Protein AF-A0AAE0TEF2-F1 (afdb_monomer_lite)

Sequence (199 aa):
MASAKKGPKGEILMKLLECKLDNIIFRAGFASTRAQAKQLVGHSHLTVNGKQHNIASMLVKAGDKISVVPKERSVKMVAANIDQNNYRDVAGWMKVDKQNKTIEIVRIPEFSEIPLYGDPQMIVELYSKTEGLSSGHPHHLTGTGLLSFIPGHTEKSEPCVRLPAVNRRLLPAPTSSRFTILNIPISCPVRTHCSNSPL

InterPro domains:
  IPR002942 RNA-binding S4 domain [PF01479] (20-66)
  IPR002942 RNA-binding S4 domain [SM00363] (19-83)
  IPR022801 Small ribosomal subunit protein uS4 [PTHR11831] (13-94)
  IPR036986 RNA-binding S4 domain superfamily [G3DSA:3.10.290.10] (18-114)

Radius of gyration: 31.56 Å; chains: 1; bounding box: 109×61×62 Å

Organism: NCBI:txid2493646

Secondary structure (DSSP, 8-state):
--TTSSS-HHHHHHHHHHTBHHHHHHHTTS-SSHHHHHHHHHTT-EEETTEE---TTPBPPTT-EEEE-S-HHHHHHHHHHHHHTTTSPPPTTEEEETTTTEEEE-SPPPGGGS--SS-HHHHHHHHHHHHTTTTT----------------------------------PPP--------------------------

Structure (mmCIF, N/CA/C/O backbone):
data_AF-A0AAE0TEF2-F1
#
_entry.id   AF-A0AAE0TEF2-F1
#
loop_
_atom_site.group_PDB
_atom_site.id
_atom_site.type_symbol
_atom_site.label_atom_id
_atom_site.label_alt_id
_atom_site.label_comp_id
_atom_site.label_asym_id
_atom_site.label_entity_id
_atom_site.label_seq_id
_atom_site.pdbx_PDB_ins_code
_atom_site.Cartn_x
_atom_site.Cartn_y
_atom_site.Cartn_z
_atom_site.occupancy
_atom_site.B_iso_or_equiv
_atom_site.auth_seq_id
_atom_site.auth_comp_id
_atom_site.auth_asym_id
_atom_site.auth_atom_id
_atom_site.pdbx_PDB_model_num
ATOM 1 N N . MET A 1 1 ? 17.385 0.758 -7.208 1.00 61.31 1 MET A N 1
ATOM 2 C CA . MET A 1 1 ? 16.785 -0.518 -6.733 1.00 61.31 1 MET A CA 1
ATOM 3 C C . MET A 1 1 ? 16.428 -1.460 -7.882 1.00 61.31 1 MET A C 1
ATOM 5 O O . MET A 1 1 ? 16.874 -2.597 -7.844 1.00 61.31 1 MET A O 1
ATOM 9 N N . ALA A 1 2 ? 15.681 -1.017 -8.903 1.00 71.19 2 ALA A N 1
ATOM 10 C CA . ALA A 1 2 ? 15.342 -1.863 -10.056 1.00 71.19 2 ALA A CA 1
ATOM 11 C C . ALA A 1 2 ? 16.564 -2.208 -10.933 1.00 71.19 2 ALA A C 1
ATOM 13 O O . ALA A 1 2 ? 16.767 -3.374 -11.243 1.00 71.19 2 ALA A O 1
ATOM 14 N N . SER A 1 3 ? 17.444 -1.238 -11.222 1.00 78.69 3 SER A N 1
ATOM 15 C CA . SER A 1 3 ? 18.657 -1.455 -12.038 1.00 78.69 3 SER A CA 1
ATOM 16 C C . SER A 1 3 ? 19.660 -2.453 -11.451 1.00 78.69 3 SER A C 1
ATOM 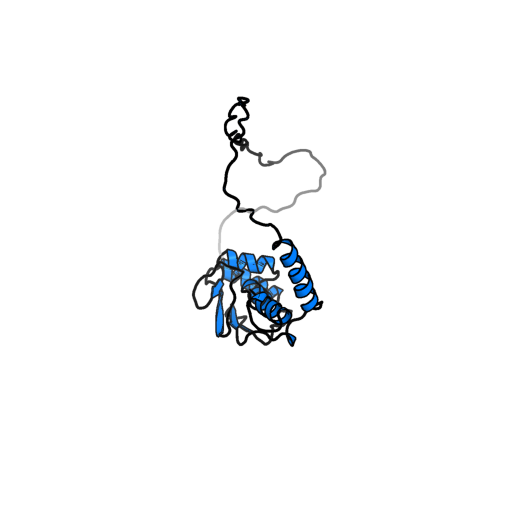18 O O . SER A 1 3 ? 20.468 -2.997 -12.192 1.00 78.69 3 SER A O 1
ATOM 20 N N . ALA A 1 4 ? 19.613 -2.684 -10.135 1.00 82.19 4 ALA A N 1
ATOM 21 C CA . ALA A 1 4 ? 20.512 -3.601 -9.436 1.00 82.19 4 ALA A CA 1
ATOM 22 C C . ALA A 1 4 ? 20.004 -5.055 -9.430 1.00 82.19 4 ALA A C 1
ATOM 24 O O . ALA A 1 4 ? 20.762 -5.972 -9.123 1.00 82.19 4 ALA A O 1
ATOM 25 N N . LYS A 1 5 ? 18.718 -5.282 -9.728 1.00 83.88 5 LYS A N 1
ATOM 26 C CA . LYS A 1 5 ? 18.133 -6.625 -9.790 1.00 83.88 5 LYS A CA 1
ATOM 27 C C . LYS A 1 5 ? 18.328 -7.198 -11.193 1.00 83.88 5 LYS A C 1
ATOM 29 O O . LYS A 1 5 ? 18.206 -6.486 -12.184 1.00 83.88 5 LYS A O 1
ATOM 34 N N . LYS A 1 6 ? 18.623 -8.495 -11.265 1.00 83.06 6 LYS A N 1
ATOM 35 C CA . LYS A 1 6 ? 18.757 -9.222 -12.533 1.00 83.06 6 LYS A CA 1
ATOM 36 C C . LYS A 1 6 ? 17.364 -9.473 -13.128 1.00 83.06 6 LYS A C 1
ATOM 38 O O . LYS A 1 6 ? 16.469 -9.878 -12.389 1.00 83.06 6 LYS A O 1
ATOM 43 N N . GLY A 1 7 ? 17.201 -9.247 -14.432 1.00 87.19 7 GLY A N 1
ATOM 44 C CA . GLY A 1 7 ? 15.949 -9.465 -15.171 1.00 87.19 7 GLY A CA 1
ATOM 45 C C . GLY A 1 7 ? 15.447 -8.222 -15.923 1.00 87.19 7 GLY A C 1
ATOM 46 O O . GLY A 1 7 ? 16.121 -7.186 -15.913 1.00 87.19 7 GLY A O 1
ATOM 47 N N . PRO A 1 8 ? 14.274 -8.309 -16.580 1.00 89.25 8 PRO A N 1
ATOM 48 C CA . PRO A 1 8 ? 13.665 -7.179 -17.276 1.00 89.25 8 PRO A CA 1
ATOM 49 C C . PRO A 1 8 ? 13.338 -6.056 -16.282 1.00 89.25 8 PRO A C 1
ATOM 51 O O . PRO A 1 8 ? 12.485 -6.189 -15.400 1.00 89.25 8 PRO A O 1
ATOM 54 N N . LYS A 1 9 ? 14.050 -4.929 -16.406 1.00 89.88 9 LYS A N 1
ATOM 55 C CA . LYS A 1 9 ? 13.977 -3.809 -15.452 1.00 89.88 9 LYS A CA 1
ATOM 56 C C . LYS A 1 9 ? 12.577 -3.196 -15.378 1.00 89.88 9 LYS A C 1
ATOM 58 O O . LYS A 1 9 ? 12.163 -2.809 -14.286 1.00 89.88 9 LYS A O 1
ATOM 63 N N . GLY A 1 10 ? 11.864 -3.138 -16.508 1.00 88.56 10 GLY A N 1
ATOM 64 C CA . GLY A 1 10 ? 10.501 -2.610 -16.592 1.00 88.56 10 GLY A CA 1
ATOM 65 C C . GLY A 1 10 ? 9.539 -3.381 -15.690 1.00 88.56 10 GLY A C 1
ATOM 66 O O . GLY A 1 10 ? 8.932 -2.800 -14.796 1.00 88.56 10 GLY A O 1
ATOM 67 N N . GLU A 1 11 ? 9.482 -4.705 -15.827 1.00 89.12 11 GLU A N 1
ATOM 68 C CA . GLU A 1 11 ? 8.616 -5.547 -14.991 1.00 89.12 11 GLU A CA 1
ATOM 69 C C . GLU A 1 11 ? 8.973 -5.467 -13.504 1.00 89.12 11 GLU A C 1
ATOM 71 O O . GLU A 1 11 ? 8.095 -5.369 -12.646 1.00 89.12 11 GLU A O 1
ATOM 76 N N . ILE A 1 12 ? 10.270 -5.487 -13.182 1.00 90.62 12 ILE A N 1
ATOM 77 C CA . ILE A 1 12 ? 10.746 -5.403 -11.797 1.00 90.62 12 ILE A CA 1
ATOM 78 C C . ILE A 1 12 ? 10.332 -4.072 -11.168 1.00 90.62 12 ILE A C 1
ATOM 80 O O . ILE A 1 12 ? 9.920 -4.046 -10.007 1.00 90.62 12 ILE A O 1
ATOM 84 N N . LEU A 1 13 ? 10.434 -2.969 -11.913 1.00 90.56 13 LEU A N 1
ATOM 85 C CA . LEU A 1 13 ? 10.001 -1.656 -11.451 1.00 90.56 13 LEU A CA 1
ATOM 86 C C . LEU A 1 13 ? 8.510 -1.665 -11.095 1.00 90.56 13 LEU A C 1
ATOM 88 O O . LEU A 1 13 ? 8.150 -1.210 -10.009 1.00 90.56 13 LEU A O 1
ATOM 92 N N . MET A 1 14 ? 7.666 -2.234 -11.958 1.00 90.69 14 MET A N 1
ATOM 93 C CA . MET A 1 14 ? 6.220 -2.273 -11.723 1.00 90.69 14 MET A CA 1
ATOM 94 C C . MET A 1 14 ? 5.860 -3.137 -10.516 1.00 90.69 14 MET A C 1
ATOM 96 O O . MET A 1 14 ? 5.103 -2.695 -9.654 1.00 90.69 14 MET A O 1
ATOM 100 N N . LYS A 1 15 ? 6.490 -4.309 -10.377 1.00 90.88 15 LYS A N 1
ATOM 101 C CA . LYS A 1 15 ? 6.326 -5.167 -9.192 1.00 90.88 15 LYS A CA 1
ATOM 102 C C . LYS A 1 15 ? 6.701 -4.429 -7.905 1.00 90.88 15 LYS A C 1
ATOM 104 O O . LYS A 1 15 ? 5.968 -4.484 -6.923 1.00 90.88 15 LYS A O 1
ATOM 109 N N . LEU A 1 16 ? 7.816 -3.694 -7.904 1.00 91.19 16 LEU A N 1
ATOM 110 C CA . LEU A 1 16 ? 8.257 -2.933 -6.731 1.00 91.19 16 LEU A CA 1
ATOM 111 C C . LEU A 1 16 ? 7.291 -1.807 -6.357 1.00 91.19 16 LEU A C 1
ATOM 113 O O . LEU A 1 16 ? 7.080 -1.582 -5.169 1.00 91.19 16 LEU A O 1
ATOM 117 N N . LEU A 1 17 ? 6.732 -1.099 -7.340 1.00 91.44 17 LEU A N 1
ATOM 118 C CA . LEU A 1 17 ? 5.762 -0.029 -7.096 1.00 91.44 17 LEU A CA 1
ATOM 119 C C . LEU A 1 17 ? 4.454 -0.570 -6.521 1.00 91.44 17 LEU A C 1
ATOM 121 O O . LEU A 1 17 ? 3.877 0.064 -5.636 1.00 91.44 17 LEU A O 1
ATOM 125 N N . GLU A 1 18 ? 4.027 -1.746 -6.979 1.00 91.69 18 GLU A N 1
ATOM 126 C CA . GLU A 1 18 ? 2.793 -2.365 -6.507 1.00 91.69 18 GLU A CA 1
ATOM 127 C C . GLU A 1 18 ? 2.944 -2.938 -5.086 1.00 91.69 18 GLU A C 1
ATOM 129 O O . GLU A 1 18 ? 2.035 -2.794 -4.271 1.00 91.69 18 GLU A O 1
ATOM 134 N N . CYS A 1 19 ? 4.126 -3.476 -4.750 1.00 92.62 19 CYS A N 1
ATOM 135 C CA . CYS A 1 19 ? 4.479 -4.011 -3.426 1.00 92.62 19 CYS A CA 1
ATOM 136 C C . CYS A 1 19 ? 4.675 -2.960 -2.318 1.00 92.62 19 CYS A C 1
ATOM 138 O O . CYS A 1 19 ? 5.015 -3.319 -1.185 1.00 92.62 19 CYS A O 1
ATOM 140 N N . LYS A 1 20 ? 4.521 -1.667 -2.607 1.00 94.12 20 LYS A N 1
ATOM 141 C CA . LYS A 1 20 ? 4.643 -0.630 -1.578 1.00 94.1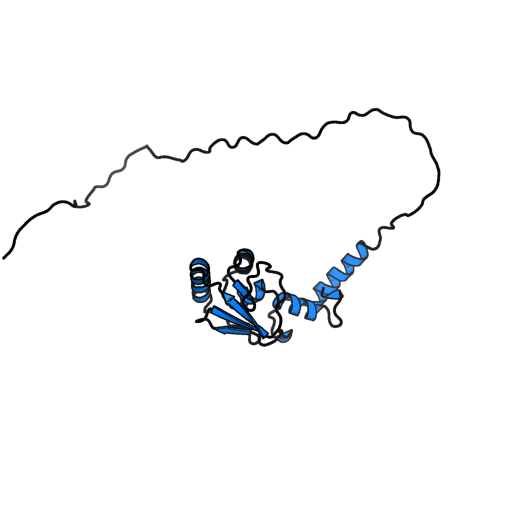2 20 LYS A CA 1
ATOM 142 C C . LYS A 1 20 ? 3.439 -0.637 -0.645 1.00 94.12 20 LYS A C 1
ATOM 144 O O . LYS A 1 20 ? 2.298 -0.750 -1.092 1.00 94.12 20 LYS A O 1
ATOM 149 N N . LEU A 1 21 ? 3.696 -0.434 0.646 1.00 94.81 21 LEU A N 1
ATOM 150 C CA . LEU A 1 21 ? 2.666 -0.439 1.683 1.00 94.81 21 LEU A CA 1
ATOM 151 C C . LEU A 1 21 ? 1.527 0.551 1.386 1.00 94.81 21 LEU A C 1
ATOM 153 O O . LEU A 1 21 ? 0.360 0.181 1.481 1.00 94.81 21 LEU A O 1
ATOM 157 N N . ASP A 1 22 ? 1.842 1.786 0.982 1.00 94.69 22 ASP A N 1
ATOM 158 C CA . ASP A 1 22 ? 0.832 2.798 0.638 1.00 94.69 22 ASP A CA 1
ATOM 159 C C . ASP A 1 22 ? -0.074 2.372 -0.521 1.00 94.69 22 ASP A C 1
ATOM 161 O O . ASP A 1 22 ? -1.290 2.581 -0.479 1.00 94.69 22 ASP A O 1
ATOM 165 N N . ASN A 1 23 ? 0.508 1.750 -1.542 1.00 93.75 23 ASN A N 1
ATOM 166 C CA . ASN A 1 23 ? -0.243 1.279 -2.692 1.00 93.75 23 ASN A CA 1
ATOM 167 C C . ASN A 1 23 ? -1.135 0.080 -2.336 1.00 93.75 23 ASN A C 1
ATOM 169 O O . ASN A 1 23 ? -2.302 0.070 -2.721 1.00 93.75 23 ASN A O 1
ATOM 173 N N . ILE A 1 24 ? -0.647 -0.859 -1.521 1.00 94.00 24 ILE A N 1
ATOM 174 C CA . ILE A 1 24 ? -1.442 -1.995 -1.027 1.00 94.00 24 ILE A CA 1
ATOM 175 C C . ILE A 1 24 ? -2.678 -1.513 -0.258 1.00 94.00 24 ILE A C 1
ATOM 177 O O . ILE A 1 24 ? -3.781 -1.989 -0.504 1.00 94.00 24 ILE A O 1
ATOM 181 N N . ILE A 1 25 ? -2.529 -0.521 0.620 1.00 94.19 25 ILE A N 1
ATOM 182 C CA . ILE A 1 25 ? -3.642 0.046 1.406 1.00 94.19 25 ILE A CA 1
ATOM 183 C C . ILE A 1 25 ? -4.697 0.687 0.501 1.00 94.19 25 ILE A C 1
ATOM 185 O O . ILE A 1 25 ? -5.899 0.541 0.730 1.00 94.19 25 ILE A O 1
ATOM 189 N N . PHE A 1 26 ? -4.248 1.401 -0.532 1.00 93.56 26 PHE A N 1
ATOM 190 C CA . PHE A 1 26 ? -5.134 2.003 -1.522 1.00 93.56 26 PHE A CA 1
ATOM 191 C C . PHE A 1 26 ? -5.879 0.938 -2.342 1.00 93.56 26 PHE A C 1
ATOM 193 O O . PHE A 1 26 ? -7.081 1.070 -2.574 1.00 93.56 26 PHE A O 1
ATOM 200 N N . ARG A 1 27 ? -5.187 -0.133 -2.747 1.00 91.44 27 ARG A N 1
ATOM 201 C CA . ARG A 1 27 ? -5.763 -1.255 -3.505 1.00 91.44 27 ARG A CA 1
ATOM 202 C C . ARG A 1 27 ? -6.747 -2.076 -2.677 1.00 91.44 27 ARG A C 1
ATOM 204 O O . ARG A 1 27 ? -7.794 -2.442 -3.192 1.00 91.44 27 ARG A O 1
ATOM 211 N N . ALA A 1 28 ? -6.464 -2.269 -1.392 1.00 91.44 28 ALA A N 1
ATOM 212 C CA . ALA A 1 28 ? -7.363 -2.927 -0.448 1.00 91.44 28 ALA A CA 1
ATOM 213 C C . ALA A 1 28 ? -8.606 -2.089 -0.092 1.00 91.44 28 ALA A C 1
ATOM 215 O O . ALA A 1 28 ? -9.507 -2.576 0.588 1.00 91.44 28 ALA A O 1
ATOM 216 N N . GLY A 1 29 ? -8.664 -0.821 -0.516 1.00 91.62 29 GLY A N 1
ATOM 217 C CA . GLY A 1 29 ? -9.803 0.059 -0.264 1.00 91.62 29 GLY A CA 1
ATOM 218 C C . GLY A 1 29 ? -9.882 0.622 1.152 1.00 91.62 29 GLY A C 1
ATOM 219 O O . GLY A 1 29 ? -10.909 1.166 1.540 1.00 91.62 29 GLY A O 1
ATOM 220 N N . PHE A 1 30 ? -8.799 0.542 1.928 1.00 92.25 30 PHE A N 1
ATOM 221 C CA . PHE A 1 30 ? -8.730 1.153 3.264 1.00 92.25 30 PHE A CA 1
ATOM 222 C C . PHE A 1 30 ? -8.526 2.672 3.188 1.00 92.25 30 PHE A C 1
ATOM 224 O O . PHE A 1 30 ? -8.662 3.372 4.193 1.00 92.25 30 PHE A O 1
ATOM 231 N N . ALA A 1 31 ? -8.199 3.182 1.998 1.00 93.44 31 ALA A N 1
ATOM 232 C CA . ALA A 1 31 ? -8.086 4.594 1.673 1.00 93.44 31 ALA A CA 1
ATOM 233 C C . ALA A 1 31 ? -8.748 4.889 0.320 1.00 93.44 31 ALA A C 1
ATOM 235 O O . ALA A 1 31 ? -8.558 4.156 -0.653 1.00 93.44 31 ALA A O 1
ATOM 236 N N . SER A 1 32 ? -9.452 6.013 0.236 1.00 91.75 32 SER A N 1
ATOM 237 C CA . SER A 1 32 ? -10.139 6.467 -0.976 1.00 91.75 32 SER A CA 1
ATOM 238 C C . SER A 1 32 ? -9.155 7.042 -2.002 1.00 91.75 32 SER A C 1
ATOM 240 O O . SER A 1 32 ? -9.327 6.839 -3.208 1.00 91.75 32 SER A O 1
ATOM 242 N N . THR A 1 33 ? -8.080 7.698 -1.537 1.00 93.12 33 THR A N 1
ATOM 243 C CA . THR A 1 33 ? -7.006 8.272 -2.373 1.00 93.12 33 THR A CA 1
ATOM 244 C C . THR A 1 33 ? -5.614 7.776 -1.966 1.00 93.12 33 THR A C 1
ATOM 246 O O . THR A 1 33 ? -5.369 7.419 -0.813 1.00 93.12 33 THR A O 1
ATOM 249 N N . ARG A 1 34 ? -4.652 7.811 -2.900 1.00 93.00 34 ARG A N 1
ATOM 250 C CA . ARG A 1 34 ? -3.245 7.455 -2.618 1.00 93.00 34 ARG A CA 1
ATOM 251 C C . ARG A 1 34 ? -2.593 8.377 -1.580 1.00 93.00 34 ARG A C 1
ATOM 253 O O . ARG A 1 34 ? -1.797 7.920 -0.764 1.00 93.00 34 ARG A O 1
ATOM 260 N N . ALA A 1 35 ? -2.932 9.668 -1.588 1.00 95.12 35 ALA A N 1
ATOM 261 C CA . ALA A 1 35 ? -2.428 10.624 -0.601 1.00 95.12 35 ALA A CA 1
ATOM 262 C C . ALA A 1 35 ? -2.942 10.296 0.810 1.00 95.12 35 ALA A C 1
ATOM 264 O O . ALA A 1 35 ? -2.166 10.288 1.766 1.00 95.12 35 ALA A O 1
ATOM 265 N N . GLN A 1 36 ? -4.222 9.934 0.926 1.00 95.12 36 GLN A N 1
ATOM 266 C CA . GLN A 1 36 ? -4.810 9.494 2.189 1.00 95.12 36 GLN A CA 1
ATOM 267 C C . GLN A 1 36 ? -4.160 8.198 2.696 1.00 95.12 36 GLN A C 1
ATOM 269 O O . GLN A 1 36 ? -3.875 8.095 3.885 1.00 95.12 36 GLN A O 1
ATOM 274 N N . ALA A 1 37 ? -3.856 7.238 1.815 1.00 95.31 37 ALA A N 1
ATOM 275 C CA . ALA A 1 37 ? -3.135 6.020 2.198 1.00 95.31 37 ALA A CA 1
ATOM 276 C C . ALA A 1 37 ? -1.770 6.344 2.829 1.00 95.31 37 ALA A C 1
ATOM 278 O O . ALA A 1 37 ? -1.441 5.840 3.902 1.00 95.31 37 ALA A O 1
ATOM 279 N N . LYS A 1 38 ? -1.005 7.260 2.219 1.00 95.44 38 LYS A N 1
ATOM 280 C CA . LYS A 1 38 ? 0.269 7.732 2.782 1.00 95.44 38 LYS A CA 1
ATOM 281 C C . LYS A 1 38 ? 0.099 8.408 4.138 1.00 95.44 38 LYS A C 1
ATOM 283 O O . LYS A 1 38 ? 0.919 8.178 5.021 1.00 95.44 38 LYS A O 1
ATOM 288 N N . GLN A 1 39 ? -0.949 9.209 4.317 1.00 94.75 39 GLN A N 1
ATOM 289 C CA . GLN A 1 39 ? -1.241 9.856 5.596 1.00 94.75 39 GLN A CA 1
ATOM 290 C C . GLN A 1 39 ? -1.580 8.830 6.684 1.00 94.75 39 GLN A C 1
ATOM 292 O O . GLN A 1 39 ? -1.089 8.937 7.806 1.00 94.75 39 GLN A O 1
ATOM 297 N N . LEU A 1 40 ? -2.369 7.804 6.345 1.00 94.62 40 LEU A N 1
ATOM 298 C CA . LEU A 1 40 ? -2.703 6.715 7.262 1.00 94.62 40 LEU A CA 1
ATOM 299 C C . LEU A 1 40 ? -1.454 5.964 7.734 1.00 94.62 40 LEU A C 1
ATOM 301 O O . LEU A 1 40 ? -1.315 5.705 8.931 1.00 94.62 40 LEU A O 1
ATOM 305 N N . VAL A 1 41 ? -0.532 5.661 6.814 1.00 95.06 41 VAL A N 1
ATOM 306 C CA . VAL A 1 41 ? 0.753 5.044 7.168 1.00 95.06 41 VAL A CA 1
ATOM 307 C C . VAL A 1 41 ? 1.603 6.003 7.995 1.00 95.06 41 VAL A C 1
ATOM 309 O O . VAL A 1 41 ? 2.038 5.633 9.076 1.00 95.06 41 VAL A O 1
ATOM 312 N N . GLY A 1 42 ? 1.805 7.241 7.536 1.00 95.50 42 GLY A N 1
ATOM 313 C CA . GLY A 1 42 ? 2.675 8.220 8.197 1.00 95.50 42 GLY A CA 1
ATOM 314 C C . GLY A 1 42 ? 2.269 8.542 9.637 1.00 95.50 42 GLY A C 1
ATOM 315 O O . GLY A 1 42 ? 3.125 8.806 10.474 1.00 95.50 42 GLY A O 1
ATOM 316 N N . HIS A 1 43 ? 0.973 8.470 9.946 1.00 93.44 43 HIS A N 1
ATOM 317 C CA . HIS A 1 43 ? 0.438 8.663 11.296 1.00 93.44 43 HIS A CA 1
ATOM 318 C C . HIS A 1 43 ? 0.323 7.358 12.115 1.00 93.44 43 HIS A C 1
ATOM 320 O O . HIS A 1 43 ? -0.293 7.354 13.183 1.00 93.44 43 HIS A O 1
ATOM 326 N N . SER A 1 44 ? 0.899 6.248 11.643 1.00 93.31 44 SER A N 1
ATOM 327 C CA . SER A 1 44 ? 0.913 4.948 12.331 1.00 93.31 44 SER A CA 1
ATOM 328 C C . SER A 1 44 ? -0.487 4.411 12.667 1.00 93.31 44 SER A C 1
ATOM 330 O O . SER A 1 44 ? -0.728 3.902 13.764 1.00 93.31 44 SER A O 1
ATOM 332 N N . HIS A 1 45 ? -1.440 4.517 11.735 1.00 93.12 45 HIS A N 1
ATOM 333 C CA . HIS A 1 45 ? -2.776 3.924 11.899 1.00 93.12 45 HIS A CA 1
ATOM 334 C C . HIS A 1 45 ? -2.813 2.413 11.612 1.00 93.12 45 HIS A C 1
ATOM 336 O O . HIS A 1 45 ? -3.839 1.771 11.845 1.00 93.12 45 HIS A O 1
ATOM 342 N N . LEU A 1 46 ? -1.706 1.845 11.131 1.00 94.25 46 LEU A N 1
ATOM 343 C CA . LEU A 1 46 ? -1.603 0.469 10.654 1.00 94.25 46 LEU A CA 1
ATOM 344 C C . LEU A 1 46 ? -0.452 -0.276 11.331 1.00 94.25 46 LEU A C 1
ATOM 346 O O . LEU A 1 46 ? 0.553 0.314 11.735 1.00 94.25 46 LEU A O 1
ATOM 350 N N . THR A 1 47 ? -0.605 -1.591 11.417 1.00 94.25 47 THR A N 1
ATOM 351 C CA . THR A 1 47 ? 0.413 -2.532 11.874 1.00 94.25 47 THR A CA 1
ATOM 352 C C . THR A 1 47 ? 0.681 -3.572 10.801 1.00 94.25 47 THR A C 1
ATOM 354 O O . THR A 1 47 ? -0.239 -4.045 10.141 1.00 94.25 47 THR A O 1
ATOM 357 N N . VAL A 1 48 ? 1.948 -3.945 10.640 1.00 94.50 48 VAL A N 1
ATOM 358 C CA . VAL A 1 48 ? 2.383 -5.051 9.782 1.00 94.50 48 VAL A CA 1
ATOM 359 C C . VAL A 1 48 ? 2.984 -6.109 10.692 1.00 94.50 48 VAL A C 1
ATOM 361 O O . VAL A 1 48 ? 3.867 -5.803 11.494 1.00 94.50 48 VAL A O 1
ATOM 364 N N . ASN A 1 49 ? 2.458 -7.331 10.640 1.00 93.38 49 ASN A N 1
ATOM 365 C CA . ASN A 1 49 ? 2.864 -8.446 11.501 1.00 93.38 49 ASN A CA 1
ATOM 366 C C . ASN A 1 49 ? 2.895 -8.064 13.000 1.00 93.38 49 ASN A C 1
ATOM 368 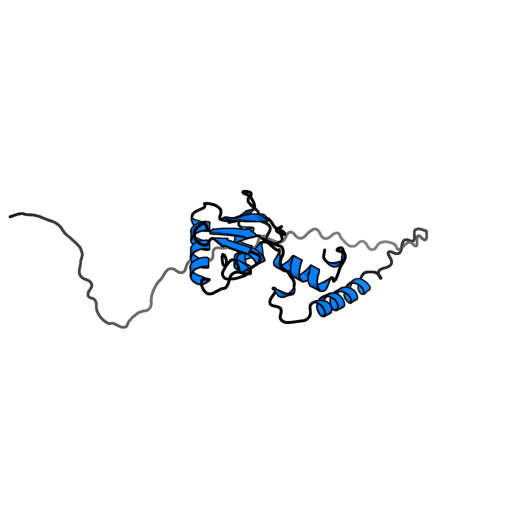O O . ASN A 1 49 ? 3.810 -8.425 13.738 1.00 93.38 49 ASN A O 1
ATOM 372 N N . GLY A 1 50 ? 1.920 -7.259 13.440 1.00 91.00 50 GLY A N 1
ATOM 373 C CA . GLY A 1 50 ? 1.792 -6.790 14.825 1.00 91.00 50 GLY A CA 1
ATOM 374 C C . GLY A 1 50 ? 2.667 -5.589 15.215 1.00 91.00 50 GLY A C 1
ATOM 375 O O . GLY A 1 50 ? 2.484 -5.045 16.302 1.00 91.00 50 GLY A O 1
ATOM 376 N N . LYS A 1 51 ? 3.571 -5.115 14.349 1.00 92.56 51 LYS A N 1
ATOM 377 C CA . LYS A 1 51 ? 4.424 -3.942 14.611 1.00 92.56 51 LYS A CA 1
ATOM 378 C C . LYS A 1 51 ? 3.899 -2.701 13.896 1.00 92.56 51 LYS A C 1
ATOM 380 O O . LYS A 1 51 ? 3.412 -2.787 12.773 1.00 92.56 51 LYS A O 1
ATOM 385 N N . GLN A 1 52 ? 3.980 -1.538 14.542 1.00 92.06 52 GLN A N 1
ATOM 386 C CA . GLN A 1 52 ? 3.585 -0.267 13.924 1.00 92.06 52 GLN A CA 1
ATOM 387 C C . GLN A 1 52 ? 4.678 0.216 12.970 1.00 92.06 52 GLN A C 1
ATOM 389 O O . GLN A 1 52 ? 5.853 0.239 13.333 1.00 92.06 52 GLN A O 1
ATOM 394 N N . HIS A 1 53 ? 4.279 0.635 11.772 1.00 91.56 53 HIS A N 1
ATOM 395 C CA . HIS A 1 53 ? 5.181 1.179 10.761 1.00 91.56 53 HIS A CA 1
ATOM 396 C C . HIS A 1 53 ? 4.650 2.519 10.252 1.00 91.56 53 HIS A C 1
ATOM 398 O O . HIS A 1 53 ? 3.475 2.628 9.909 1.00 91.56 53 HIS A O 1
ATOM 404 N N . ASN A 1 54 ? 5.531 3.520 10.176 1.00 94.00 54 ASN A N 1
ATOM 405 C CA . ASN A 1 54 ? 5.216 4.870 9.695 1.00 94.00 54 ASN A CA 1
ATOM 406 C C . ASN A 1 54 ? 5.778 5.182 8.295 1.00 94.00 54 ASN A C 1
ATOM 408 O O . ASN A 1 54 ? 5.605 6.284 7.777 1.00 94.00 54 ASN A O 1
ATOM 412 N N . ILE A 1 55 ? 6.451 4.221 7.656 1.00 94.75 55 ILE A N 1
ATOM 413 C CA . ILE A 1 55 ? 7.121 4.416 6.365 1.00 94.75 55 ILE A CA 1
ATOM 414 C C . ILE A 1 55 ? 6.233 3.885 5.235 1.00 94.75 55 ILE A C 1
ATOM 416 O O . ILE A 1 55 ? 6.131 2.681 5.017 1.00 94.75 55 ILE A O 1
ATOM 420 N N . ALA A 1 56 ? 5.642 4.799 4.461 1.00 93.69 56 ALA A N 1
ATOM 421 C CA . ALA A 1 56 ? 4.816 4.476 3.290 1.00 93.69 56 ALA A CA 1
ATOM 422 C C . ALA A 1 56 ? 5.579 3.714 2.192 1.00 93.69 56 ALA A C 1
ATOM 424 O O . ALA A 1 56 ? 5.012 2.868 1.508 1.00 93.69 56 ALA A O 1
ATOM 425 N N . SER A 1 57 ? 6.875 3.996 2.041 1.00 93.81 57 SER A N 1
ATOM 426 C CA . SER A 1 57 ? 7.744 3.374 1.033 1.00 93.81 57 SER A CA 1
ATOM 427 C C . SER A 1 57 ? 8.244 1.977 1.413 1.00 93.81 57 SER A C 1
ATOM 429 O O . SER A 1 57 ? 9.109 1.441 0.723 1.00 93.81 57 SER A O 1
ATOM 431 N N . MET A 1 58 ? 7.748 1.395 2.507 1.00 94.12 58 MET A N 1
ATOM 432 C CA . MET A 1 58 ? 8.118 0.043 2.907 1.00 94.12 58 MET A CA 1
ATOM 433 C C . MET A 1 58 ? 7.639 -0.969 1.864 1.00 94.12 58 MET A C 1
ATOM 435 O O . MET A 1 58 ? 6.496 -0.908 1.409 1.00 94.12 58 MET A O 1
ATOM 439 N N . LEU A 1 59 ? 8.525 -1.894 1.494 1.00 93.38 59 LEU A N 1
ATOM 440 C CA . LEU A 1 59 ? 8.199 -3.001 0.603 1.00 93.38 59 LEU A CA 1
ATOM 441 C C . LEU A 1 59 ? 7.648 -4.158 1.424 1.00 93.38 59 LEU A C 1
ATOM 443 O O . LEU A 1 59 ? 8.304 -4.617 2.361 1.00 93.38 59 LEU A O 1
ATOM 447 N N . VAL A 1 60 ? 6.462 -4.618 1.050 1.00 93.25 60 VAL A N 1
ATOM 448 C CA . VAL A 1 60 ? 5.796 -5.738 1.706 1.00 93.25 60 VAL A CA 1
ATOM 449 C C . VAL A 1 60 ? 6.134 -7.036 0.972 1.00 93.25 60 VAL A C 1
ATOM 451 O O . VAL A 1 60 ? 6.322 -7.042 -0.249 1.00 93.25 60 VAL A O 1
ATOM 454 N N . LYS A 1 61 ? 6.276 -8.131 1.719 1.00 92.25 61 LYS A N 1
ATOM 455 C CA . LYS A 1 61 ? 6.597 -9.459 1.191 1.00 92.25 61 LYS A CA 1
ATOM 456 C C . LYS A 1 61 ? 5.342 -10.330 1.134 1.00 92.25 61 LYS A C 1
ATOM 458 O O . LYS A 1 61 ? 4.326 -10.037 1.761 1.00 92.25 61 LYS A O 1
ATOM 463 N N . ALA A 1 62 ? 5.419 -11.421 0.375 1.00 92.94 62 ALA A N 1
ATOM 464 C CA . ALA A 1 62 ? 4.382 -12.447 0.419 1.00 92.94 62 ALA A CA 1
ATOM 465 C C . ALA A 1 62 ? 4.301 -13.052 1.831 1.00 92.94 62 ALA A C 1
ATOM 467 O O . ALA A 1 62 ? 5.333 -13.297 2.457 1.00 92.94 62 ALA A O 1
ATOM 468 N N . GLY A 1 63 ? 3.083 -13.275 2.317 1.00 93.00 63 GLY A N 1
ATOM 469 C CA . GLY A 1 63 ? 2.792 -13.787 3.656 1.00 93.00 63 GLY A CA 1
ATOM 470 C C . GLY A 1 63 ? 2.651 -12.720 4.744 1.00 93.00 63 GLY A C 1
ATOM 471 O O . GLY A 1 63 ? 2.266 -13.056 5.861 1.00 93.00 63 GLY A O 1
ATOM 472 N N . ASP A 1 64 ? 2.922 -11.445 4.451 1.00 94.31 64 ASP A N 1
ATOM 473 C CA . ASP A 1 64 ? 2.738 -10.382 5.439 1.00 94.31 64 ASP A CA 1
ATOM 474 C C . ASP A 1 64 ? 1.248 -10.102 5.689 1.00 94.31 64 ASP A C 1
ATOM 476 O O . ASP A 1 64 ? 0.428 -10.042 4.763 1.00 94.31 64 ASP A O 1
ATOM 480 N N . LYS A 1 65 ? 0.919 -9.872 6.964 1.00 94.81 65 LYS A N 1
ATOM 481 C CA . LYS A 1 65 ? -0.421 -9.511 7.429 1.00 94.81 65 LYS A CA 1
ATOM 482 C C . LYS A 1 65 ? -0.444 -8.070 7.917 1.00 94.81 65 LYS A C 1
ATOM 484 O O . LYS A 1 65 ? 0.301 -7.689 8.821 1.00 94.81 65 LYS A O 1
ATOM 489 N N . ILE A 1 66 ? -1.332 -7.272 7.338 1.00 95.25 66 ILE A N 1
ATOM 490 C CA . ILE A 1 66 ? -1.541 -5.868 7.683 1.00 95.25 66 ILE A CA 1
ATOM 491 C C . ILE A 1 66 ? -2.875 -5.751 8.419 1.00 95.25 66 ILE A C 1
ATOM 493 O O . ILE A 1 66 ? -3.906 -6.239 7.958 1.00 95.25 66 ILE A O 1
ATOM 497 N N . SER A 1 67 ? -2.861 -5.086 9.566 1.00 94.56 67 SER A N 1
ATOM 498 C CA . SER A 1 67 ? -4.043 -4.833 10.389 1.00 94.56 67 SER A CA 1
ATOM 499 C C . SER A 1 67 ? -4.139 -3.363 10.775 1.00 94.56 67 SER A C 1
ATOM 501 O O . SER A 1 67 ? -3.151 -2.627 10.770 1.00 94.56 67 SER A O 1
ATOM 503 N N . VAL A 1 68 ? -5.343 -2.917 11.122 1.00 94.31 68 VAL A N 1
ATOM 504 C CA . VAL A 1 68 ? -5.561 -1.569 11.655 1.00 94.31 68 VAL A CA 1
ATOM 505 C C . VAL A 1 68 ? -5.248 -1.553 13.149 1.00 94.31 68 VAL A C 1
ATOM 507 O O . VAL A 1 68 ? -5.619 -2.465 13.885 1.00 94.31 68 VAL A O 1
ATOM 510 N N . VAL A 1 69 ? -4.580 -0.498 13.619 1.00 93.44 69 VAL A N 1
ATOM 511 C CA . VAL A 1 69 ? -4.347 -0.296 15.056 1.00 93.44 69 VAL A CA 1
ATOM 512 C C . VAL A 1 69 ? -5.700 -0.143 15.769 1.00 93.44 69 VAL A C 1
ATOM 514 O O . VAL A 1 69 ? -6.530 0.633 15.282 1.00 93.44 69 VAL A O 1
ATOM 517 N N . PRO A 1 70 ? -5.922 -0.772 16.943 1.00 90.38 70 PRO A N 1
ATOM 518 C CA . PRO A 1 70 ? -7.171 -0.689 17.711 1.00 90.38 70 PRO A CA 1
ATOM 519 C C . PRO A 1 70 ? -7.334 0.667 18.426 1.00 90.38 70 PRO A C 1
ATOM 521 O O . PRO A 1 70 ? -7.548 0.753 19.628 1.00 90.38 70 PRO A O 1
ATOM 524 N N . LYS A 1 71 ? -7.196 1.765 17.682 1.00 92.12 71 LYS A N 1
ATOM 525 C CA . LYS A 1 71 ? -7.528 3.126 18.106 1.00 92.12 71 LYS A CA 1
ATOM 526 C C . LYS A 1 71 ? -8.846 3.499 17.446 1.00 92.12 71 LYS A C 1
ATOM 528 O O . LYS A 1 71 ? -8.960 3.391 16.225 1.00 92.12 71 LYS A O 1
ATOM 533 N N . GLU A 1 72 ? -9.805 4.015 18.211 1.00 91.56 72 GLU A N 1
ATOM 534 C CA . GLU A 1 72 ? -11.132 4.360 17.681 1.00 91.56 72 GLU A CA 1
ATOM 535 C C . GLU A 1 72 ? -11.071 5.245 16.433 1.00 91.56 72 GLU A C 1
ATOM 537 O O . GLU A 1 72 ? -11.775 4.996 15.458 1.00 91.56 72 GLU A O 1
ATOM 542 N N . ARG A 1 73 ? -10.194 6.258 16.436 1.00 91.25 73 ARG A N 1
ATOM 543 C CA . ARG A 1 73 ? -10.021 7.167 15.297 1.00 91.25 73 ARG A CA 1
ATOM 544 C C . ARG A 1 73 ? -9.580 6.425 14.033 1.00 91.25 73 ARG A C 1
ATOM 546 O O . ARG A 1 73 ? -10.144 6.668 12.972 1.00 91.25 73 ARG A O 1
ATOM 553 N N . SER A 1 74 ? -8.620 5.504 14.150 1.00 91.50 74 SER A N 1
ATOM 554 C CA . SER A 1 74 ? -8.155 4.676 13.027 1.00 91.50 74 SER A CA 1
ATOM 555 C C . SER A 1 74 ? -9.286 3.801 12.493 1.00 91.50 74 SER A C 1
ATOM 557 O O . SER A 1 74 ? -9.536 3.755 11.292 1.00 91.50 74 SER A O 1
ATOM 559 N N . VAL A 1 75 ? -9.998 3.133 13.402 1.00 93.06 75 VAL A N 1
ATOM 560 C CA . VAL A 1 75 ? -11.050 2.164 13.078 1.00 93.06 75 VAL A CA 1
ATOM 561 C C . VAL A 1 75 ? -12.244 2.840 12.398 1.00 93.06 75 VAL A C 1
ATOM 563 O O . VAL A 1 75 ? -12.787 2.263 11.453 1.00 93.06 75 VAL A O 1
ATOM 566 N N . LYS A 1 76 ? -12.618 4.049 12.844 1.00 93.50 76 LYS A N 1
ATOM 567 C CA . LYS A 1 76 ? -13.673 4.888 12.248 1.00 93.50 76 LYS A CA 1
ATOM 568 C C . LYS A 1 76 ? -13.278 5.385 10.854 1.00 93.50 76 LYS A C 1
ATOM 570 O O . LYS A 1 76 ? -14.068 5.261 9.927 1.00 93.50 76 LYS A O 1
ATOM 575 N N . MET A 1 77 ? -12.049 5.885 10.688 1.00 92.50 77 MET A N 1
ATOM 576 C CA . MET A 1 77 ? -11.556 6.357 9.385 1.00 92.50 77 MET A CA 1
ATOM 577 C C . MET A 1 77 ? -11.513 5.234 8.344 1.00 92.50 77 MET A C 1
ATOM 579 O O . MET A 1 77 ? -11.986 5.419 7.228 1.00 92.50 77 MET A O 1
ATOM 583 N N . VAL A 1 78 ? -10.978 4.064 8.710 1.00 93.06 78 VAL A N 1
ATOM 584 C CA . VAL A 1 78 ? -10.905 2.921 7.787 1.00 93.06 78 VAL A CA 1
ATOM 585 C C . VAL A 1 78 ? -12.297 2.365 7.479 1.00 93.06 78 VAL A C 1
ATOM 587 O O . VAL A 1 78 ? -12.545 2.014 6.333 1.00 93.06 78 VAL A O 1
ATOM 590 N N . ALA A 1 79 ? -13.222 2.334 8.449 1.00 92.69 79 ALA A N 1
ATOM 591 C CA . ALA A 1 79 ? -14.609 1.925 8.193 1.00 92.69 79 ALA A CA 1
ATOM 592 C C . ALA A 1 79 ? -15.278 2.814 7.136 1.00 92.69 79 ALA A C 1
ATOM 594 O O . ALA A 1 79 ? -15.743 2.302 6.125 1.00 92.69 79 ALA A O 1
ATOM 595 N N . ALA A 1 80 ? -15.216 4.137 7.318 1.00 93.12 80 ALA A N 1
ATOM 596 C CA . ALA A 1 80 ? -15.792 5.087 6.370 1.00 93.12 80 ALA A CA 1
ATOM 597 C C . ALA A 1 80 ? -15.201 4.935 4.956 1.00 93.12 80 ALA A C 1
ATOM 599 O O . ALA A 1 80 ? -15.925 5.026 3.967 1.00 93.12 80 ALA A O 1
ATOM 600 N N . ASN A 1 81 ? -13.895 4.669 4.852 1.00 93.44 81 ASN A N 1
ATOM 601 C CA . ASN A 1 81 ? -13.250 4.436 3.560 1.00 93.44 81 ASN A CA 1
ATOM 602 C C . ASN A 1 81 ? -13.705 3.117 2.911 1.00 93.44 81 ASN A C 1
ATOM 604 O O . ASN A 1 81 ? -13.923 3.093 1.703 1.00 93.44 81 ASN A O 1
ATOM 608 N N . ILE A 1 82 ? -13.882 2.041 3.687 1.00 92.31 82 ILE A N 1
ATOM 609 C CA . ILE A 1 82 ? -14.395 0.760 3.172 1.00 92.31 82 ILE A CA 1
ATOM 610 C C . ILE A 1 82 ? -15.810 0.947 2.615 1.00 92.31 82 ILE A C 1
ATOM 612 O O . ILE A 1 82 ? -16.088 0.479 1.511 1.00 92.31 82 ILE A O 1
ATOM 616 N N . ASP A 1 83 ? -16.667 1.682 3.327 1.00 91.38 83 ASP A N 1
ATOM 617 C CA . ASP A 1 83 ? -18.042 1.957 2.899 1.00 91.38 83 ASP A CA 1
ATOM 618 C C . ASP A 1 83 ? -18.077 2.740 1.581 1.00 91.38 83 ASP A C 1
ATOM 620 O O . ASP A 1 83 ? -18.793 2.372 0.648 1.00 91.38 83 ASP A O 1
ATOM 624 N N . GLN A 1 84 ? -17.238 3.775 1.472 1.00 90.50 84 GLN A N 1
ATOM 625 C CA . GLN A 1 84 ? -17.085 4.567 0.250 1.00 90.50 84 GLN A CA 1
ATOM 626 C C . GLN A 1 84 ? -16.529 3.756 -0.918 1.00 90.50 84 GLN A C 1
ATOM 628 O O . GLN A 1 84 ? -16.869 4.018 -2.068 1.00 90.50 84 GLN A O 1
ATOM 633 N N . ASN A 1 85 ? -15.648 2.798 -0.641 1.00 88.62 85 ASN A N 1
ATOM 634 C CA . ASN A 1 85 ? -14.857 2.110 -1.650 1.00 88.62 85 ASN A CA 1
ATOM 635 C C . ASN A 1 85 ? -15.367 0.695 -1.961 1.00 88.62 85 ASN A C 1
ATOM 637 O O . ASN A 1 85 ? -14.663 -0.097 -2.588 1.00 88.62 85 ASN A O 1
ATOM 641 N N . ASN A 1 86 ? -16.597 0.374 -1.554 1.00 83.06 86 ASN A N 1
ATOM 642 C CA . ASN A 1 86 ? -17.202 -0.939 -1.770 1.00 83.06 86 ASN A CA 1
ATOM 643 C C . ASN A 1 86 ? -17.352 -1.331 -3.246 1.00 83.06 86 ASN A C 1
ATOM 645 O O . ASN A 1 86 ? -17.467 -2.519 -3.529 1.00 83.06 86 ASN A O 1
ATOM 649 N N . TYR A 1 87 ? -17.308 -0.361 -4.161 1.00 84.25 87 TYR A N 1
ATOM 650 C CA . TYR A 1 87 ? -17.384 -0.575 -5.605 1.00 84.25 87 TYR A CA 1
ATOM 651 C C . TYR A 1 87 ? -16.065 -1.040 -6.247 1.00 84.25 87 TYR A C 1
ATOM 653 O O . TYR A 1 87 ? -16.066 -1.366 -7.429 1.00 84.25 87 TYR A O 1
ATOM 661 N N . ARG A 1 88 ? -14.925 -1.004 -5.535 1.00 82.19 88 ARG A N 1
ATOM 662 C CA . ARG A 1 88 ? -13.639 -1.422 -6.114 1.00 82.19 88 ARG A CA 1
ATOM 663 C C . ARG A 1 88 ? -13.398 -2.908 -5.901 1.00 82.19 88 ARG A C 1
ATOM 665 O O . ARG A 1 88 ? -13.442 -3.392 -4.769 1.00 82.19 88 ARG A O 1
ATOM 672 N N . ASP A 1 89 ? -13.025 -3.574 -6.984 1.00 80.38 89 ASP A N 1
ATOM 673 C CA . ASP A 1 89 ? -12.591 -4.962 -6.952 1.00 80.38 89 ASP A CA 1
ATOM 674 C C . ASP A 1 89 ? -11.216 -5.099 -6.293 1.00 80.38 89 ASP A C 1
ATOM 676 O O . ASP A 1 89 ? -10.299 -4.297 -6.508 1.00 80.38 89 ASP A O 1
ATOM 680 N N . VAL A 1 90 ? -11.084 -6.135 -5.467 1.00 82.50 90 VAL A N 1
ATOM 681 C CA . VAL A 1 90 ? -9.832 -6.488 -4.795 1.00 82.50 90 VAL A CA 1
ATOM 682 C C . VAL A 1 90 ? -8.982 -7.326 -5.750 1.00 82.50 90 VAL A C 1
ATOM 684 O O . VAL A 1 90 ? -9.482 -8.246 -6.393 1.00 82.50 90 VAL A O 1
ATOM 687 N N . ALA A 1 91 ? -7.688 -7.019 -5.842 1.00 84.00 91 ALA A N 1
ATOM 688 C CA . ALA A 1 91 ? -6.774 -7.739 -6.724 1.00 84.00 91 ALA A CA 1
ATOM 689 C C . ALA A 1 91 ? -6.516 -9.179 -6.238 1.00 84.00 91 ALA A C 1
ATOM 691 O O . ALA A 1 91 ? -6.339 -9.412 -5.045 1.00 84.00 91 ALA A O 1
ATOM 692 N N . GLY A 1 92 ? -6.422 -10.143 -7.160 1.00 85.75 92 GLY A N 1
ATOM 693 C CA . GLY A 1 92 ? -6.362 -11.579 -6.838 1.00 85.75 92 GLY A CA 1
ATOM 694 C C . GLY A 1 92 ? -5.092 -12.073 -6.127 1.00 85.75 92 GLY A C 1
ATOM 695 O O . GLY A 1 92 ? -5.035 -13.228 -5.702 1.00 85.75 92 GLY A O 1
ATOM 696 N N . TRP A 1 93 ? -4.062 -11.235 -5.998 1.00 90.81 93 TRP A N 1
ATOM 697 C CA . TRP A 1 93 ? -2.825 -11.535 -5.265 1.00 90.81 93 TRP A CA 1
ATOM 698 C C . TRP A 1 93 ? -2.880 -11.151 -3.775 1.00 90.81 93 TRP A C 1
ATOM 700 O O . TRP A 1 93 ? -1.984 -11.527 -3.011 1.00 90.81 93 TRP A O 1
ATOM 710 N N . MET A 1 94 ? -3.934 -10.450 -3.344 1.00 91.94 94 MET A N 1
ATOM 711 C CA . MET A 1 94 ? -4.186 -10.090 -1.948 1.00 91.94 94 MET A CA 1
ATOM 712 C C . MET A 1 94 ? -5.550 -10.597 -1.480 1.00 91.94 94 MET A C 1
ATOM 714 O O . MET A 1 94 ? -6.502 -10.684 -2.251 1.00 91.94 94 MET A O 1
ATOM 718 N N . LYS A 1 95 ? -5.661 -10.883 -0.185 1.00 92.19 95 LYS A N 1
ATOM 719 C CA . LYS A 1 95 ? -6.924 -11.195 0.480 1.00 92.19 95 LYS A CA 1
ATOM 720 C C . LYS A 1 95 ? -7.265 -10.069 1.446 1.00 92.19 95 LYS A C 1
ATOM 722 O O . LYS A 1 95 ? -6.423 -9.656 2.241 1.00 92.19 95 LYS A O 1
ATOM 727 N N . VAL A 1 96 ? -8.493 -9.564 1.369 1.00 92.62 96 VAL A N 1
ATOM 728 C CA . VAL A 1 96 ? -8.969 -8.462 2.212 1.00 92.62 96 VAL A CA 1
ATOM 729 C C . VAL A 1 96 ? -10.203 -8.916 2.973 1.00 92.62 96 VAL A C 1
ATOM 731 O O . VAL A 1 96 ? -11.246 -9.173 2.376 1.00 92.62 96 VAL A O 1
ATOM 734 N N . ASP A 1 97 ? -10.103 -8.950 4.299 1.00 91.25 97 ASP A N 1
ATOM 735 C CA . ASP A 1 97 ? -11.241 -9.224 5.169 1.00 91.25 97 ASP A CA 1
ATOM 736 C C . ASP A 1 97 ? -11.819 -7.891 5.660 1.00 91.25 97 ASP A C 1
ATOM 738 O O . ASP A 1 97 ? -11.307 -7.263 6.593 1.00 91.25 97 ASP A O 1
ATOM 742 N N . LYS A 1 98 ? -12.914 -7.441 5.036 1.00 87.62 98 LYS A N 1
ATOM 743 C CA . LYS A 1 98 ? -13.550 -6.145 5.348 1.00 87.62 98 LYS A CA 1
ATOM 744 C C . LYS A 1 98 ? -14.065 -6.055 6.792 1.00 87.62 98 LYS A C 1
ATOM 746 O O . LYS A 1 98 ? -14.024 -4.981 7.384 1.00 87.62 98 LYS A O 1
ATOM 751 N N . GLN A 1 99 ? -14.509 -7.174 7.372 1.00 87.50 99 GLN A N 1
ATOM 752 C CA . GLN A 1 99 ? -15.033 -7.225 8.744 1.00 87.50 99 GLN A CA 1
ATOM 753 C C . GLN A 1 99 ? -13.933 -6.989 9.789 1.00 87.50 99 GLN A C 1
ATOM 755 O O . GLN A 1 99 ? -14.055 -6.114 10.644 1.00 87.50 99 GLN A O 1
ATOM 760 N N . ASN A 1 100 ? -12.828 -7.727 9.670 1.00 88.75 100 ASN A N 1
ATOM 761 C CA . ASN A 1 100 ? -11.695 -7.645 10.595 1.00 88.75 100 ASN A CA 1
ATOM 762 C C . ASN A 1 100 ? -10.734 -6.498 10.261 1.00 88.75 100 ASN A C 1
ATOM 764 O O . ASN A 1 100 ? -9.844 -6.192 11.052 1.00 88.75 100 ASN A O 1
ATOM 768 N N . LYS A 1 101 ? -10.912 -5.851 9.100 1.00 91.81 101 LYS A N 1
ATOM 769 C CA . LYS A 1 101 ? -10.021 -4.804 8.577 1.00 91.81 101 LYS A CA 1
ATOM 770 C C . LYS A 1 101 ? -8.580 -5.317 8.508 1.00 91.81 101 LYS A C 1
ATOM 772 O O . LYS A 1 101 ? -7.632 -4.628 8.891 1.00 91.81 101 LYS A O 1
ATOM 777 N N . THR A 1 102 ? -8.440 -6.551 8.027 1.00 92.94 102 THR A N 1
ATOM 778 C CA . THR A 1 102 ? -7.161 -7.231 7.820 1.00 92.94 102 THR A CA 1
ATOM 779 C C . THR A 1 102 ? -6.898 -7.428 6.337 1.00 92.94 102 THR A C 1
ATOM 781 O O . THR A 1 102 ? -7.816 -7.660 5.551 1.00 92.94 102 THR A O 1
ATOM 784 N N . ILE A 1 103 ? -5.629 -7.313 5.961 1.00 94.31 103 ILE A N 1
ATOM 785 C CA . ILE A 1 103 ? -5.131 -7.558 4.610 1.00 94.31 103 ILE A CA 1
ATOM 786 C C . ILE A 1 103 ? -4.028 -8.600 4.726 1.00 94.31 103 ILE A C 1
ATOM 788 O O . ILE A 1 103 ? -3.129 -8.464 5.555 1.00 94.31 103 ILE A O 1
ATOM 792 N N . GLU A 1 104 ? -4.083 -9.621 3.886 1.00 93.50 104 GLU A N 1
ATOM 793 C CA . GLU A 1 104 ? -3.069 -10.664 3.795 1.00 93.50 104 GLU A CA 1
ATOM 794 C C . GLU A 1 104 ? -2.538 -10.720 2.365 1.00 93.50 104 GLU A C 1
ATOM 796 O O . GLU A 1 104 ? -3.303 -10.746 1.396 1.00 93.50 104 GLU A O 1
ATOM 801 N N . ILE A 1 105 ? -1.215 -10.715 2.219 1.00 94.38 105 ILE A N 1
ATOM 802 C CA . ILE A 1 105 ? -0.575 -10.808 0.907 1.00 94.38 105 ILE A CA 1
ATOM 803 C C . ILE A 1 105 ? -0.317 -12.274 0.596 1.00 94.38 105 ILE A C 1
ATOM 805 O O . ILE A 1 105 ? 0.524 -12.904 1.230 1.00 94.38 105 ILE A O 1
ATOM 809 N N . VAL A 1 106 ? -1.015 -12.813 -0.401 1.00 92.94 106 VAL A N 1
ATOM 810 C CA . VAL A 1 106 ? -0.896 -14.228 -0.775 1.00 92.94 106 VAL A CA 1
ATOM 811 C C . VAL A 1 106 ? 0.345 -14.446 -1.633 1.00 92.94 106 VAL A C 1
ATOM 813 O O . VAL A 1 106 ? 1.137 -15.350 -1.378 1.00 92.94 106 VAL A O 1
ATOM 816 N N . ARG A 1 107 ? 0.534 -13.597 -2.647 1.00 92.44 107 ARG A N 1
ATOM 817 C CA . ARG A 1 107 ? 1.666 -13.673 -3.575 1.00 92.44 107 ARG A CA 1
ATOM 818 C C . ARG A 1 107 ? 2.125 -12.286 -4.009 1.00 92.44 107 ARG A C 1
ATOM 820 O O . ARG A 1 107 ? 1.423 -11.296 -3.825 1.00 92.44 107 ARG A O 1
ATOM 827 N N . ILE A 1 108 ? 3.317 -12.231 -4.594 1.00 90.31 108 ILE A N 1
ATOM 828 C CA . ILE A 1 108 ? 3.807 -11.033 -5.284 1.00 90.31 108 ILE A CA 1
ATOM 829 C C . ILE A 1 108 ? 3.039 -10.912 -6.611 1.00 90.31 108 ILE A C 1
ATOM 831 O O . ILE A 1 108 ? 2.887 -11.931 -7.287 1.00 90.31 108 ILE A O 1
ATOM 835 N N . PRO A 1 109 ? 2.563 -9.713 -6.995 1.00 90.75 109 PRO A N 1
ATOM 836 C CA . PRO A 1 109 ? 1.831 -9.527 -8.241 1.00 90.75 109 PRO A CA 1
ATOM 837 C C . PRO A 1 109 ? 2.683 -9.865 -9.467 1.00 90.75 109 PRO A C 1
ATOM 839 O O . PRO A 1 109 ? 3.879 -9.553 -9.544 1.00 90.75 109 PRO A O 1
ATOM 842 N N . GLU A 1 110 ? 2.039 -10.477 -10.452 1.00 89.19 110 GLU A N 1
ATOM 843 C CA . GLU A 1 110 ? 2.597 -10.654 -11.786 1.00 89.19 110 GLU A CA 1
ATOM 844 C C . GLU A 1 110 ? 2.353 -9.412 -12.643 1.00 89.19 110 GLU A C 1
ATOM 846 O O . GLU A 1 110 ? 1.475 -8.603 -12.355 1.00 89.19 110 GLU A O 1
ATOM 851 N N . PHE A 1 111 ? 3.142 -9.247 -13.705 1.00 85.50 111 PHE A N 1
ATOM 852 C CA . PHE A 1 111 ? 3.043 -8.066 -14.564 1.00 85.50 111 PHE A CA 1
ATOM 853 C C . PHE A 1 111 ? 1.682 -7.975 -15.274 1.00 85.50 111 PHE A C 1
ATOM 855 O O . PHE A 1 111 ? 1.110 -6.892 -15.357 1.00 85.50 111 PHE A O 1
ATOM 862 N N . SER A 1 112 ? 1.136 -9.115 -15.702 1.00 85.62 112 SER A N 1
ATOM 863 C CA . SER A 1 112 ? -0.138 -9.215 -16.424 1.00 85.62 112 SER A CA 1
ATOM 864 C C . SER A 1 112 ? -1.355 -8.756 -15.614 1.00 85.62 112 SER A C 1
ATOM 866 O O . SER A 1 112 ? -2.372 -8.391 -16.194 1.00 85.62 112 SER A O 1
ATOM 868 N N . GLU A 1 113 ? -1.270 -8.773 -14.280 1.00 84.50 113 GLU A N 1
ATOM 869 C CA . GLU A 1 113 ? -2.369 -8.379 -13.388 1.00 84.50 113 GLU A CA 1
ATOM 870 C C . GLU A 1 113 ? -2.390 -6.864 -13.097 1.00 84.50 113 GLU A C 1
ATOM 872 O O . GLU A 1 113 ? -3.337 -6.362 -12.489 1.00 84.50 113 GLU A O 1
ATOM 877 N N . ILE A 1 114 ? -1.351 -6.117 -13.495 1.00 86.06 114 ILE A N 1
ATOM 878 C CA . ILE A 1 114 ? -1.217 -4.692 -13.177 1.00 86.06 114 ILE A CA 1
ATOM 879 C C . ILE A 1 114 ? -1.866 -3.865 -14.299 1.00 86.06 114 ILE A C 1
ATOM 881 O O . ILE A 1 114 ? -1.380 -3.887 -15.430 1.00 86.06 114 ILE A O 1
ATOM 885 N N . PRO A 1 115 ? -2.925 -3.081 -14.018 1.00 80.38 115 PRO A N 1
ATOM 886 C CA . PRO A 1 115 ? -3.539 -2.230 -15.028 1.00 80.38 115 PRO A CA 1
ATOM 887 C C . PRO A 1 115 ? -2.629 -1.031 -15.320 1.00 80.38 115 PRO A C 1
ATOM 889 O O . PRO A 1 115 ? -2.494 -0.121 -14.494 1.00 80.38 115 PRO A O 1
ATOM 892 N N . LEU A 1 116 ? -1.998 -1.036 -16.494 1.00 82.19 116 LEU A N 1
ATOM 893 C CA . LEU A 1 116 ? -1.059 -0.007 -16.935 1.00 82.19 116 LEU A CA 1
ATOM 894 C C . LEU A 1 116 ? -1.537 0.691 -18.201 1.00 82.19 116 LEU A C 1
ATOM 896 O O . LEU A 1 116 ? -1.993 0.060 -19.148 1.00 82.19 116 LEU A O 1
ATOM 900 N N . TYR A 1 117 ? -1.361 2.010 -18.217 1.00 77.31 117 TYR A N 1
ATOM 901 C CA . TYR A 1 117 ? -1.539 2.849 -19.396 1.00 77.31 117 TYR A CA 1
ATOM 902 C C . TYR A 1 117 ? -0.147 3.277 -19.881 1.00 77.31 117 TYR A C 1
ATOM 904 O O . TYR A 1 117 ? 0.340 4.341 -19.504 1.00 77.31 117 TYR A O 1
ATOM 912 N N . GLY A 1 118 ? 0.533 2.409 -20.639 1.00 84.75 118 GLY A N 1
ATOM 913 C CA . GLY A 1 118 ? 1.837 2.698 -21.252 1.00 84.75 118 GLY A CA 1
ATOM 914 C C . GLY A 1 118 ? 2.870 1.573 -21.137 1.00 84.75 118 GLY A C 1
ATOM 915 O O . GLY A 1 118 ? 2.676 0.606 -20.401 1.00 84.75 118 G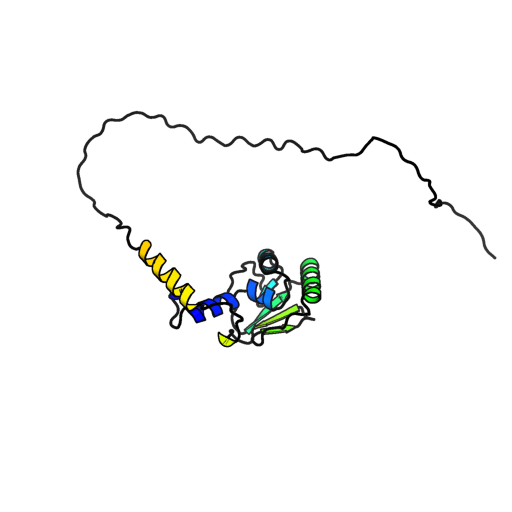LY A O 1
ATOM 916 N N . ASP A 1 119 ? 3.980 1.726 -21.867 1.00 87.25 119 ASP A N 1
ATOM 917 C CA . ASP A 1 119 ? 5.089 0.767 -21.891 1.00 87.25 119 ASP A CA 1
ATOM 918 C C . ASP A 1 119 ? 6.144 1.099 -20.810 1.00 87.25 119 ASP A C 1
ATOM 920 O O . ASP A 1 119 ? 6.768 2.169 -20.861 1.00 87.25 119 ASP A O 1
ATOM 924 N N . PRO A 1 120 ? 6.385 0.212 -19.822 1.00 86.12 120 PRO A N 1
ATOM 925 C CA . PRO A 1 120 ? 7.416 0.419 -18.807 1.00 86.12 120 PRO A CA 1
ATOM 926 C C . PRO A 1 120 ? 8.840 0.425 -19.379 1.00 86.12 120 PRO A C 1
ATOM 928 O O . PRO A 1 120 ? 9.740 0.978 -18.742 1.00 86.12 120 PRO A O 1
ATOM 931 N N . GLN A 1 121 ? 9.075 -0.165 -20.553 1.00 87.50 121 GLN A N 1
ATOM 932 C CA . GLN A 1 121 ? 10.393 -0.182 -21.183 1.00 87.50 121 GLN A CA 1
ATOM 933 C C . GLN A 1 121 ? 10.840 1.229 -21.579 1.00 87.50 121 GLN A C 1
ATOM 935 O O . GLN A 1 121 ? 11.979 1.614 -21.308 1.00 87.50 121 GLN A O 1
ATOM 940 N N . MET A 1 122 ? 9.916 2.049 -22.085 1.00 88.62 122 MET A N 1
ATOM 941 C CA . MET A 1 122 ? 10.179 3.451 -22.420 1.00 88.62 122 MET A CA 1
ATOM 942 C C . MET A 1 122 ? 10.652 4.261 -21.200 1.00 88.62 122 MET A C 1
ATOM 944 O O . MET A 1 122 ? 11.522 5.127 -21.310 1.00 88.62 122 MET A O 1
ATOM 948 N N . ILE A 1 123 ? 10.136 3.941 -20.007 1.00 88.75 123 ILE A N 1
ATOM 949 C CA . ILE A 1 123 ? 10.571 4.564 -18.749 1.00 88.75 123 ILE A CA 1
ATOM 950 C C . ILE A 1 123 ? 12.036 4.206 -18.462 1.00 88.75 123 ILE A C 1
ATOM 952 O O . ILE A 1 123 ? 12.835 5.074 -18.111 1.00 88.75 123 ILE A O 1
ATOM 956 N N . VAL A 1 124 ? 12.413 2.936 -18.626 1.00 88.81 124 VAL A N 1
ATOM 957 C CA . VAL A 1 124 ? 13.786 2.464 -18.379 1.00 88.81 124 VAL A CA 1
ATOM 958 C C . VAL A 1 124 ? 14.778 3.113 -19.343 1.00 88.81 124 VAL A C 1
ATOM 960 O O . VAL A 1 124 ? 15.867 3.516 -18.926 1.00 88.81 124 VAL A O 1
ATOM 963 N N . GLU A 1 125 ? 14.410 3.236 -20.614 1.00 88.94 125 GLU A N 1
ATOM 964 C CA . GLU A 1 125 ? 15.239 3.882 -21.633 1.00 88.94 125 GLU A CA 1
ATOM 965 C C . GLU A 1 125 ? 15.495 5.357 -21.316 1.00 88.94 125 GLU A C 1
ATOM 967 O O . GLU A 1 125 ? 16.634 5.818 -21.421 1.00 88.94 125 GLU A O 1
ATOM 972 N N . LEU A 1 126 ? 14.465 6.083 -20.868 1.00 89.31 126 LEU A N 1
ATOM 973 C CA . LEU A 1 126 ? 14.583 7.487 -20.477 1.00 89.31 126 LEU A CA 1
ATOM 974 C C . LEU A 1 126 ? 15.607 7.676 -19.347 1.00 89.31 126 LEU A C 1
ATOM 976 O O . LEU A 1 126 ? 16.525 8.485 -19.478 1.00 89.31 126 LEU A O 1
ATOM 980 N N . TYR A 1 127 ? 15.490 6.902 -18.265 1.00 85.19 127 TYR A N 1
ATOM 981 C CA . TYR A 1 127 ? 16.397 7.012 -17.116 1.00 85.19 127 TYR A CA 1
ATOM 982 C C . TYR A 1 127 ? 17.803 6.461 -17.389 1.00 85.19 127 TYR A C 1
ATOM 984 O O . TYR A 1 127 ? 18.758 6.851 -16.725 1.00 85.19 127 TYR A O 1
ATOM 992 N N . SER A 1 128 ? 17.971 5.587 -18.384 1.00 84.75 128 SER A N 1
ATOM 993 C CA . SER A 1 128 ? 19.304 5.106 -18.775 1.00 84.75 128 SER A CA 1
ATOM 994 C C . SER A 1 128 ? 20.126 6.198 -19.468 1.00 84.75 128 SER A C 1
ATOM 996 O O . SER A 1 128 ? 21.347 6.220 -19.343 1.00 84.75 128 SER A O 1
ATOM 998 N N . LYS A 1 129 ? 19.467 7.138 -20.159 1.00 80.62 129 LYS A N 1
ATOM 999 C CA . LYS A 1 129 ? 20.128 8.286 -20.801 1.00 80.62 129 LYS A CA 1
ATOM 1000 C C . LYS A 1 129 ? 20.616 9.319 -19.783 1.00 80.62 129 LYS A C 1
ATOM 1002 O O . LYS A 1 129 ? 21.675 9.905 -19.977 1.00 80.62 129 LYS A O 1
ATOM 1007 N N . THR A 1 130 ? 19.870 9.534 -18.696 1.00 67.06 130 THR A N 1
ATOM 1008 C CA . THR A 1 130 ? 20.198 10.557 -17.688 1.00 67.06 130 THR A CA 1
ATOM 1009 C C . THR A 1 130 ? 21.425 10.205 -16.849 1.00 67.06 130 THR A C 1
ATOM 1011 O O . THR A 1 130 ? 22.192 11.096 -16.500 1.00 67.06 130 THR A O 1
ATOM 1014 N N . GLU A 1 131 ? 21.659 8.918 -16.580 1.00 60.19 131 GLU A N 1
ATOM 1015 C CA . GLU A 1 131 ? 22.862 8.447 -15.867 1.00 60.19 131 GLU A CA 1
ATOM 1016 C C . GLU A 1 131 ? 24.152 8.715 -16.670 1.00 60.19 131 GLU A C 1
ATOM 1018 O O . GLU A 1 131 ? 25.217 8.925 -16.095 1.00 60.19 131 GLU A O 1
ATOM 1023 N N . GLY A 1 132 ? 24.059 8.791 -18.003 1.00 54.97 132 GLY A N 1
ATOM 1024 C CA . GLY A 1 132 ? 25.189 9.124 -18.875 1.00 54.97 132 GLY A CA 1
ATOM 1025 C C . GLY A 1 132 ? 25.644 10.588 -18.807 1.00 54.97 132 GLY A C 1
ATOM 1026 O O . GLY A 1 132 ? 26.733 10.900 -19.281 1.00 54.97 132 GLY A O 1
ATOM 1027 N N . LEU A 1 133 ? 24.849 11.489 -18.211 1.00 50.72 133 LEU A N 1
ATOM 1028 C CA . LEU A 1 133 ? 25.208 12.905 -18.039 1.00 50.72 133 LEU A CA 1
ATOM 1029 C C . LEU A 1 133 ? 25.905 13.207 -16.704 1.00 50.72 133 LEU A C 1
ATOM 1031 O O . LEU A 1 133 ? 26.528 14.260 -16.588 1.00 50.72 133 LEU A O 1
ATOM 1035 N N . SER A 1 134 ? 25.849 12.315 -15.706 1.00 51.03 134 SER A N 1
ATOM 1036 C CA . SER A 1 134 ? 26.526 12.532 -14.415 1.00 51.03 134 SER A CA 1
ATOM 1037 C C . SER A 1 134 ? 27.879 11.827 -14.294 1.00 51.03 134 SER A C 1
ATOM 1039 O O . SER A 1 134 ? 28.638 12.138 -13.381 1.00 51.03 134 SER A O 1
ATOM 1041 N N . SER A 1 135 ? 28.225 10.909 -15.203 1.00 51.28 135 SER A N 1
ATOM 1042 C CA . SER A 1 135 ? 29.520 10.208 -15.201 1.00 51.28 135 SER A CA 1
ATOM 1043 C C . SER A 1 135 ? 30.656 10.984 -15.888 1.00 51.28 135 SER A C 1
ATOM 1045 O O . SER A 1 135 ? 31.717 10.419 -16.140 1.00 51.28 135 SER A O 1
ATOM 1047 N N . GLY A 1 136 ? 30.443 12.264 -16.209 1.00 47.66 136 GLY A N 1
ATOM 1048 C CA . GLY A 1 136 ? 31.371 13.105 -16.971 1.00 47.66 136 GLY A CA 1
ATOM 1049 C C . GLY A 1 136 ? 31.889 14.344 -16.240 1.00 47.66 136 GLY A C 1
ATOM 1050 O O . GLY A 1 136 ? 32.296 15.286 -16.910 1.00 47.66 136 GLY A O 1
ATOM 1051 N N . HIS A 1 137 ? 31.871 14.392 -14.903 1.00 46.06 137 HIS A N 1
ATOM 1052 C CA . HIS A 1 137 ? 32.660 15.396 -14.181 1.00 46.06 137 HIS A CA 1
ATOM 1053 C C . HIS A 1 137 ? 33.993 14.764 -13.764 1.00 46.06 137 HIS A C 1
ATOM 1055 O O . HIS A 1 137 ? 34.019 13.980 -12.811 1.00 46.06 137 HIS A O 1
ATOM 1061 N N . PRO A 1 138 ? 35.106 15.033 -14.473 1.00 44.59 138 PRO A N 1
ATOM 1062 C CA . PRO A 1 138 ? 36.405 14.585 -14.010 1.00 44.59 138 PRO A CA 1
ATOM 1063 C C . PRO A 1 138 ? 36.700 15.311 -12.697 1.00 44.59 138 PRO A C 1
ATOM 1065 O O . PRO A 1 138 ? 36.892 16.526 -12.670 1.00 44.59 138 PRO A O 1
ATOM 1068 N N . HIS A 1 139 ? 36.744 14.569 -11.594 1.00 49.53 139 HIS A N 1
ATOM 1069 C CA . HIS A 1 139 ? 37.438 15.031 -10.402 1.00 49.53 139 HIS A CA 1
ATOM 1070 C C . HIS A 1 139 ? 38.914 15.181 -10.788 1.00 49.53 139 HIS A C 1
ATOM 1072 O O . HIS A 1 139 ? 39.657 14.202 -10.840 1.00 49.53 139 HIS A O 1
ATOM 1078 N N . HIS A 1 140 ? 39.314 16.401 -11.150 1.00 40.50 140 HIS A N 1
ATOM 1079 C CA . HIS A 1 140 ? 40.694 16.740 -11.462 1.00 40.50 140 HIS A CA 1
ATOM 1080 C C . HIS A 1 140 ? 41.506 16.690 -10.165 1.00 40.50 140 HIS A C 1
ATOM 1082 O O . HIS A 1 140 ? 41.594 17.658 -9.415 1.00 40.50 140 HIS A O 1
ATOM 1088 N N . LEU A 1 141 ? 42.056 15.514 -9.878 1.00 49.03 141 LEU A N 1
ATOM 1089 C CA . LEU A 1 141 ? 43.145 15.352 -8.933 1.00 49.03 141 LEU A CA 1
ATOM 1090 C C . LEU A 1 141 ? 44.440 15.734 -9.651 1.00 49.03 141 LEU A C 1
ATOM 1092 O O . LEU A 1 141 ? 45.012 14.922 -10.372 1.00 49.03 141 LEU A O 1
ATOM 1096 N N . THR A 1 142 ? 44.918 16.952 -9.424 1.00 43.12 142 THR A N 1
ATOM 1097 C CA . THR A 1 142 ? 46.339 17.278 -9.567 1.00 43.12 142 THR A CA 1
ATOM 1098 C C . THR A 1 142 ? 46.780 18.092 -8.356 1.00 43.12 142 THR A C 1
ATOM 1100 O O . THR A 1 142 ? 46.451 19.261 -8.174 1.00 43.12 142 THR A O 1
ATOM 1103 N N . GLY A 1 143 ? 47.532 17.432 -7.479 1.00 46.28 143 GLY A N 1
ATOM 1104 C CA . GLY A 1 143 ? 48.508 18.125 -6.660 1.00 46.28 143 GLY A CA 1
ATOM 1105 C C . GLY A 1 143 ? 49.729 18.420 -7.525 1.00 46.28 143 GLY A C 1
ATOM 1106 O O . GLY A 1 143 ? 50.171 17.524 -8.232 1.00 46.28 143 GLY A O 1
ATOM 1107 N N . THR A 1 144 ? 50.205 19.667 -7.476 1.00 44.62 144 THR A N 1
ATOM 1108 C CA . THR A 1 144 ? 51.605 20.128 -7.343 1.00 44.62 144 THR A CA 1
ATOM 1109 C C . THR A 1 144 ? 51.790 21.489 -8.021 1.00 44.62 144 THR A C 1
ATOM 1111 O O . THR A 1 144 ? 51.788 21.583 -9.240 1.00 44.62 144 THR A O 1
ATOM 1114 N N . GLY A 1 145 ? 52.021 22.514 -7.193 1.00 42.53 145 GLY A N 1
ATOM 1115 C CA . GLY A 1 145 ? 53.012 23.566 -7.434 1.00 42.53 145 GLY A CA 1
ATOM 1116 C C . GLY A 1 145 ? 52.755 24.585 -8.545 1.00 42.53 145 GLY A C 1
ATOM 1117 O O . GLY A 1 145 ? 53.235 24.415 -9.655 1.00 42.53 145 GLY A O 1
ATOM 1118 N N . LEU A 1 146 ? 52.180 25.731 -8.175 1.00 36.97 146 LEU A N 1
ATOM 1119 C CA . LEU A 1 146 ? 52.831 27.036 -8.361 1.00 36.97 146 LEU A CA 1
ATOM 1120 C C . LEU A 1 146 ? 52.086 28.085 -7.529 1.00 36.97 146 LEU A C 1
ATOM 1122 O O . LEU A 1 146 ? 50.967 28.489 -7.834 1.00 36.97 146 LEU A O 1
ATOM 1126 N N . LEU A 1 147 ? 52.730 28.494 -6.433 1.00 44.84 147 LEU A N 1
ATOM 1127 C CA . LEU A 1 147 ? 52.395 29.714 -5.715 1.00 44.84 147 LEU A CA 1
ATOM 1128 C C . LEU A 1 147 ? 52.648 30.902 -6.649 1.00 44.84 147 LEU A C 1
ATOM 1130 O O . LEU A 1 147 ? 53.789 31.313 -6.837 1.00 44.84 147 LEU A O 1
ATOM 1134 N N . SER A 1 148 ? 51.581 31.495 -7.167 1.00 33.41 148 SER A N 1
ATOM 1135 C CA . SER A 1 148 ? 51.576 32.891 -7.596 1.00 33.41 148 SER A CA 1
ATOM 1136 C C . SER A 1 148 ? 50.577 33.656 -6.736 1.00 33.41 148 SER A C 1
ATOM 1138 O O . SER A 1 148 ? 49.395 33.769 -7.046 1.00 33.41 148 SER A O 1
ATOM 1140 N N . PHE A 1 149 ? 51.086 34.079 -5.582 1.00 40.16 149 PHE A N 1
ATOM 1141 C CA . PHE A 1 149 ? 50.966 35.432 -5.041 1.00 40.16 149 PHE A CA 1
ATOM 1142 C C . PHE A 1 149 ? 49.938 36.338 -5.757 1.00 40.16 149 PHE A C 1
ATOM 1144 O O . PHE A 1 149 ? 50.235 36.919 -6.799 1.00 40.16 149 PHE A O 1
ATOM 1151 N N . ILE A 1 150 ? 48.757 36.516 -5.159 1.00 39.69 150 ILE A N 1
ATOM 1152 C CA . ILE A 1 150 ? 47.929 37.711 -5.368 1.00 39.69 150 ILE A CA 1
ATOM 1153 C C . ILE A 1 150 ? 47.759 38.370 -3.991 1.00 39.69 150 ILE A C 1
ATOM 1155 O O . ILE A 1 150 ? 47.287 37.703 -3.065 1.00 39.69 150 ILE A O 1
ATOM 1159 N N . PRO A 1 151 ? 48.189 39.633 -3.813 1.00 37.41 151 PRO A N 1
ATOM 1160 C CA . PRO A 1 151 ? 48.078 40.336 -2.546 1.00 37.41 151 PRO A CA 1
ATOM 1161 C C . PRO A 1 151 ? 46.624 40.731 -2.274 1.00 37.41 151 PRO A C 1
ATOM 1163 O O . PRO A 1 151 ? 45.821 40.939 -3.184 1.00 37.41 151 PRO A O 1
ATOM 1166 N N . GLY A 1 152 ? 46.301 40.792 -0.986 1.00 37.34 152 GLY A N 1
ATOM 1167 C CA . GLY A 1 152 ? 44.940 40.856 -0.487 1.00 37.34 152 GLY A CA 1
ATOM 1168 C C . GLY A 1 152 ? 44.219 42.162 -0.792 1.00 37.34 152 GLY A C 1
ATOM 1169 O O . GLY A 1 152 ? 44.720 43.251 -0.523 1.00 37.34 152 GLY A O 1
ATOM 1170 N N . HIS A 1 153 ? 42.974 42.018 -1.231 1.00 33.81 153 HIS A N 1
ATOM 1171 C CA . HIS A 1 153 ? 41.932 42.974 -0.910 1.00 33.81 153 HIS A CA 1
ATOM 1172 C C . HIS A 1 153 ? 41.213 42.480 0.344 1.00 33.81 153 HIS A C 1
ATOM 1174 O O . HIS A 1 153 ? 40.572 41.432 0.363 1.00 33.81 153 HIS A O 1
ATOM 1180 N N . THR A 1 154 ? 41.384 43.238 1.421 1.00 45.94 154 THR A N 1
ATOM 1181 C CA . THR A 1 154 ? 40.596 43.136 2.643 1.00 45.94 154 THR A CA 1
ATOM 1182 C C . THR A 1 154 ? 39.139 43.441 2.310 1.00 45.94 154 THR A C 1
ATOM 1184 O O . THR A 1 154 ? 38.778 44.611 2.169 1.00 45.94 154 THR A O 1
ATOM 1187 N N . GLU A 1 155 ? 38.301 42.414 2.198 1.00 37.66 155 GLU A N 1
ATOM 1188 C CA . GLU A 1 155 ? 36.853 42.585 2.171 1.00 37.66 155 GLU A CA 1
ATOM 1189 C C . GLU A 1 155 ? 36.245 41.964 3.426 1.00 37.66 155 GLU A C 1
ATOM 1191 O O . GLU A 1 155 ? 36.575 40.859 3.858 1.00 37.66 155 GLU A O 1
ATOM 1196 N N . LYS A 1 156 ? 35.462 42.804 4.093 1.00 39.19 156 LYS A N 1
ATOM 1197 C CA . LYS A 1 156 ? 35.008 42.679 5.468 1.00 39.19 156 LYS A CA 1
ATOM 1198 C C . LYS A 1 156 ? 34.126 41.445 5.620 1.00 39.19 156 LYS A C 1
ATOM 1200 O O . LYS A 1 156 ? 33.205 41.226 4.844 1.00 39.19 156 LYS A O 1
ATOM 1205 N N . SER A 1 157 ? 34.371 40.690 6.683 1.00 41.91 157 SER A N 1
ATOM 1206 C CA . SER A 1 157 ? 33.429 39.713 7.211 1.00 41.91 157 SER A CA 1
ATOM 1207 C C . SER A 1 157 ? 32.125 40.418 7.591 1.00 41.91 157 SER A C 1
ATOM 1209 O O . SER A 1 157 ? 32.058 41.071 8.637 1.00 41.91 157 SER A O 1
ATOM 1211 N N . GLU A 1 158 ? 31.095 40.298 6.760 1.00 43.50 158 GLU A N 1
ATOM 1212 C CA . GLU A 1 158 ? 29.737 40.617 7.183 1.00 43.50 158 GLU A CA 1
ATOM 1213 C C . GLU A 1 158 ? 29.183 39.450 8.017 1.00 43.50 158 GLU A C 1
ATOM 1215 O O . GLU A 1 158 ? 29.247 38.288 7.600 1.00 43.50 158 GLU A O 1
ATOM 1220 N N . PRO A 1 159 ? 28.687 39.721 9.234 1.00 40.97 159 PRO A N 1
ATOM 1221 C CA . PRO A 1 159 ? 28.167 38.695 10.118 1.00 40.97 159 PRO A CA 1
ATOM 1222 C C . PRO A 1 159 ? 26.830 38.144 9.615 1.00 40.97 159 PRO A C 1
ATOM 1224 O O . PRO A 1 159 ? 26.008 38.857 9.046 1.00 40.97 159 PRO A O 1
ATOM 1227 N N . CYS A 1 160 ? 26.604 36.866 9.922 1.00 35.69 160 CYS A N 1
ATOM 1228 C CA . CYS A 1 160 ? 25.335 36.151 9.813 1.00 35.69 160 CYS A CA 1
ATOM 1229 C C . CYS A 1 160 ? 24.153 37.037 10.251 1.00 35.69 160 CYS A C 1
ATOM 1231 O O . CYS A 1 160 ? 23.913 37.229 11.448 1.00 35.69 160 CYS A O 1
ATOM 1233 N N . VAL A 1 161 ? 23.408 37.583 9.283 1.00 41.56 161 VAL A N 1
ATOM 1234 C CA . VAL A 1 161 ? 22.179 38.324 9.568 1.00 41.56 161 VAL A CA 1
ATOM 1235 C C . VAL A 1 161 ? 21.117 37.316 9.977 1.00 41.56 161 VAL A C 1
ATOM 1237 O O . VAL A 1 161 ? 20.454 36.658 9.178 1.00 41.56 161 VAL A O 1
ATOM 1240 N N . ARG A 1 162 ? 20.993 37.211 11.294 1.00 40.75 162 ARG A N 1
ATOM 1241 C CA . ARG A 1 162 ? 19.867 36.664 12.035 1.00 40.75 162 ARG A CA 1
ATOM 1242 C C . ARG A 1 162 ? 18.581 37.269 11.467 1.00 40.75 162 ARG A C 1
ATOM 1244 O O . ARG A 1 162 ? 18.329 38.459 11.645 1.00 40.75 162 ARG A O 1
ATOM 1251 N N . LEU A 1 163 ? 17.784 36.458 10.773 1.00 43.28 163 LEU A N 1
ATOM 1252 C CA . LEU A 1 163 ? 16.444 36.852 10.340 1.00 43.28 163 LEU A CA 1
ATOM 1253 C C . LEU A 1 163 ? 15.669 37.378 11.560 1.00 43.28 163 LEU A C 1
ATOM 1255 O O . LEU A 1 163 ? 15.595 36.671 12.574 1.00 43.28 163 LEU A O 1
ATOM 1259 N N . PRO A 1 164 ? 15.112 38.599 11.510 1.00 40.28 164 PRO A N 1
ATOM 1260 C CA . PRO A 1 164 ? 14.305 39.100 12.604 1.00 40.28 164 PRO A CA 1
ATOM 1261 C C . PRO A 1 164 ? 13.045 38.245 12.731 1.00 40.28 164 PRO A C 1
ATOM 1263 O O . PRO A 1 164 ? 12.399 37.891 11.744 1.00 40.28 164 PRO A O 1
ATOM 1266 N N . ALA A 1 165 ? 12.705 37.916 13.976 1.00 49.47 165 ALA A N 1
ATOM 1267 C CA . ALA A 1 165 ? 11.456 37.275 14.335 1.00 49.47 165 ALA A CA 1
ATOM 1268 C C . ALA A 1 165 ? 10.286 38.062 13.726 1.00 49.47 165 ALA A C 1
ATOM 1270 O O . ALA A 1 165 ? 9.984 39.176 14.158 1.00 49.47 165 ALA A O 1
ATOM 1271 N N . VAL A 1 166 ? 9.630 37.484 12.715 1.00 45.25 166 VAL A N 1
ATOM 1272 C CA . VAL A 1 166 ? 8.363 38.009 12.211 1.00 45.25 166 VAL A CA 1
ATOM 1273 C C . VAL A 1 166 ? 7.380 37.966 13.368 1.00 45.25 166 VAL A C 1
ATOM 1275 O O . VAL A 1 166 ? 7.022 36.913 13.898 1.00 45.25 166 VAL A O 1
ATOM 1278 N N . ASN A 1 167 ? 7.021 39.171 13.788 1.00 43.31 167 ASN A N 1
ATOM 1279 C CA . ASN A 1 167 ? 6.140 39.476 14.887 1.00 43.31 167 ASN A CA 1
ATOM 1280 C C . ASN A 1 167 ? 4.828 38.706 14.695 1.00 43.31 167 ASN A C 1
ATOM 1282 O O . ASN A 1 167 ? 4.054 38.988 13.780 1.00 43.31 167 ASN A O 1
ATOM 1286 N N . ARG A 1 168 ? 4.577 37.724 15.564 1.00 49.84 168 ARG A N 1
ATOM 1287 C CA . ARG A 1 168 ? 3.301 37.015 15.665 1.00 49.84 168 ARG A CA 1
ATOM 1288 C C . ARG A 1 168 ? 2.279 37.973 16.301 1.00 49.84 168 ARG A C 1
ATOM 1290 O O . ARG A 1 168 ? 1.865 37.786 17.439 1.00 49.84 168 ARG A O 1
ATOM 1297 N N . ARG A 1 169 ? 1.901 39.038 15.582 1.00 40.59 169 ARG A N 1
ATOM 1298 C CA . ARG A 1 169 ? 0.760 39.895 15.928 1.00 40.59 169 ARG A CA 1
ATOM 1299 C C . ARG A 1 169 ? -0.513 39.225 15.431 1.00 40.59 169 ARG A C 1
ATOM 1301 O O . ARG A 1 169 ? -0.827 39.259 14.250 1.00 40.59 169 ARG A O 1
ATOM 1308 N N . LEU A 1 170 ? -1.176 38.569 16.380 1.00 44.97 170 LEU A N 1
ATOM 1309 C CA . LEU A 1 170 ? -2.625 38.574 16.595 1.00 44.97 170 LEU A CA 1
ATOM 1310 C C . LEU A 1 170 ? -3.451 39.052 15.387 1.00 44.97 170 LEU A C 1
ATOM 1312 O O . LEU A 1 170 ? -3.672 40.249 15.217 1.00 44.97 170 LEU A O 1
ATOM 1316 N N . LEU A 1 171 ? -3.957 38.107 14.594 1.00 45.25 171 LEU A N 1
ATOM 1317 C CA . LEU A 1 171 ? -5.149 38.358 13.788 1.00 45.25 171 LEU A CA 1
ATOM 1318 C C . LEU A 1 171 ? -6.364 38.295 14.731 1.00 45.25 171 LEU A C 1
ATOM 1320 O O . LEU A 1 171 ? -6.545 37.267 15.391 1.00 45.25 171 LEU A O 1
ATOM 1324 N N . PRO A 1 172 ? -7.165 39.367 14.849 1.00 42.03 172 PRO A N 1
ATOM 1325 C CA . PRO A 1 172 ? -8.362 39.354 15.677 1.00 42.03 172 PRO A CA 1
ATOM 1326 C C . PRO A 1 172 ? -9.469 38.510 15.030 1.00 42.03 172 PRO A C 1
ATOM 1328 O O . PRO A 1 172 ? -9.655 38.511 13.812 1.00 42.03 172 PRO A O 1
ATOM 1331 N N . ALA A 1 173 ? -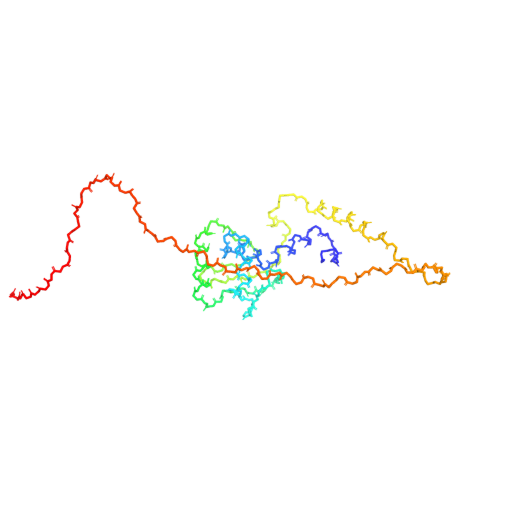10.216 37.794 15.870 1.00 43.41 173 ALA A N 1
ATOM 1332 C CA . ALA A 1 173 ? -11.429 37.083 15.486 1.00 43.41 173 ALA A CA 1
ATOM 1333 C C . ALA A 1 173 ? -12.517 38.072 15.019 1.00 43.41 173 ALA A C 1
ATOM 1335 O O . ALA A 1 173 ? -12.704 39.102 15.671 1.00 43.41 173 ALA A O 1
ATOM 1336 N N . PRO A 1 174 ? -13.281 37.781 13.950 1.00 41.62 174 PRO A N 1
ATOM 1337 C CA . PRO A 1 174 ? -14.422 38.607 13.587 1.00 41.62 174 PRO A CA 1
ATOM 1338 C C . PRO A 1 174 ? -15.614 38.296 14.503 1.00 41.62 174 PRO A C 1
ATOM 1340 O O . PRO A 1 174 ? -16.358 37.338 14.299 1.00 41.62 174 PRO A O 1
ATOM 1343 N N . THR A 1 175 ? -15.807 39.133 15.520 1.00 37.72 175 THR A N 1
ATOM 1344 C CA . THR A 1 175 ? -17.073 39.260 16.246 1.00 37.72 175 THR A CA 1
ATOM 1345 C C . THR A 1 175 ? -17.976 40.280 15.545 1.00 37.72 175 THR A C 1
ATOM 1347 O O . THR A 1 175 ? -17.629 41.450 15.433 1.00 37.72 175 THR A O 1
ATOM 1350 N N . SER A 1 176 ? -19.122 39.786 15.072 1.00 34.56 176 SER A N 1
ATOM 1351 C CA . SER A 1 176 ? -20.429 40.435 14.847 1.00 34.56 176 SER A CA 1
ATOM 1352 C C . SER A 1 176 ? -20.580 41.938 15.170 1.00 34.56 176 SER A C 1
ATOM 1354 O O . SER A 1 176 ? -20.402 42.335 16.319 1.00 34.56 176 SER A O 1
ATOM 1356 N N . SER A 1 177 ? -21.093 42.741 14.219 1.00 33.78 177 SER A N 1
ATOM 1357 C CA . SER A 1 177 ? -22.491 43.244 14.229 1.00 33.78 177 SER A CA 1
ATOM 1358 C C . SER A 1 177 ? -22.701 44.555 13.431 1.00 33.78 177 SER A C 1
ATOM 1360 O O . SER A 1 177 ? -21.905 45.481 13.530 1.00 33.78 177 SER A O 1
ATOM 1362 N N . ARG A 1 178 ? -23.887 44.639 12.793 1.00 36.19 178 ARG A N 1
ATOM 1363 C CA . ARG A 1 178 ? -24.658 45.814 12.302 1.00 36.19 178 ARG A CA 1
ATOM 1364 C C . ARG A 1 178 ? -24.401 46.325 10.876 1.00 36.19 178 ARG A C 1
ATOM 1366 O O . ARG A 1 178 ? -23.437 47.033 10.632 1.00 36.19 178 ARG A O 1
ATOM 1373 N N . PHE A 1 179 ? -25.357 46.069 9.974 1.00 33.69 179 PHE A N 1
ATOM 1374 C CA . PHE A 1 179 ? -26.389 47.054 9.579 1.00 33.69 179 PHE A CA 1
ATOM 1375 C C . PHE A 1 179 ? -27.493 46.341 8.743 1.00 33.69 179 PHE A C 1
ATOM 1377 O O . PHE A 1 179 ? -27.214 45.865 7.654 1.00 33.69 179 PHE A O 1
ATOM 1384 N N . THR A 1 180 ? -28.588 45.862 9.348 1.00 33.69 180 THR A N 1
ATOM 1385 C CA . THR A 1 180 ? -29.955 46.437 9.485 1.00 33.69 180 THR A CA 1
ATOM 1386 C C . THR A 1 180 ? -30.930 46.257 8.289 1.00 33.69 180 THR A C 1
ATOM 1388 O O . THR A 1 180 ? -30.684 46.734 7.193 1.00 33.69 180 THR A O 1
ATOM 1391 N N . ILE A 1 181 ? -32.095 45.672 8.634 1.00 35.12 181 ILE A N 1
ATOM 1392 C CA . ILE A 1 181 ? -33.483 45.791 8.109 1.00 35.12 181 ILE A CA 1
ATOM 1393 C C . ILE A 1 181 ? -33.860 45.175 6.749 1.00 35.12 181 ILE A C 1
ATOM 1395 O O . ILE A 1 181 ? -33.686 45.786 5.705 1.00 35.12 181 ILE A O 1
ATOM 1399 N N . LEU A 1 182 ? -34.567 44.038 6.825 1.00 38.34 182 LEU A N 1
ATOM 1400 C CA . LEU A 1 182 ? -35.918 43.792 6.272 1.00 38.34 182 LEU A CA 1
ATOM 1401 C C . LEU A 1 182 ? -36.380 42.429 6.838 1.00 38.34 182 LEU A C 1
ATOM 1403 O O . LEU A 1 182 ? -35.849 41.389 6.476 1.00 38.34 182 LEU A O 1
ATOM 1407 N N . ASN A 1 183 ? -37.042 42.422 7.999 1.00 38.03 183 ASN A N 1
ATOM 1408 C CA . ASN A 1 183 ? -38.501 42.356 8.159 1.00 38.03 183 ASN A CA 1
ATOM 1409 C C . ASN A 1 183 ? -39.099 41.043 7.616 1.00 38.03 183 ASN A C 1
ATOM 1411 O O . ASN A 1 183 ? -39.184 40.911 6.405 1.00 38.03 183 ASN A O 1
ATOM 1415 N N . ILE A 1 184 ? -39.480 40.112 8.510 1.00 41.00 184 ILE A N 1
ATOM 1416 C CA . ILE A 1 184 ? -40.619 39.156 8.441 1.00 41.00 184 ILE A CA 1
ATOM 1417 C C . ILE A 1 184 ? -40.627 38.315 9.754 1.00 41.00 184 ILE A C 1
ATOM 1419 O O . ILE A 1 184 ? -39.552 38.019 10.283 1.00 41.00 184 ILE A O 1
ATOM 1423 N N . PRO A 1 185 ? -41.798 37.995 10.351 1.00 40.22 185 PRO A N 1
ATOM 1424 C CA . PRO A 1 185 ? -41.943 37.862 11.801 1.00 40.22 185 PRO A CA 1
ATOM 1425 C C . PRO A 1 185 ? -41.899 36.430 12.375 1.00 40.22 185 PRO A C 1
ATOM 1427 O O . PRO A 1 185 ? -42.499 35.489 11.870 1.00 40.22 185 PRO A O 1
ATOM 1430 N N . ILE A 1 186 ? -41.191 36.353 13.502 1.00 38.38 186 ILE A N 1
ATOM 1431 C CA . ILE A 1 186 ? -41.405 35.632 14.771 1.00 38.38 186 ILE A CA 1
ATOM 1432 C C . ILE A 1 186 ? -42.620 34.681 14.856 1.00 38.38 186 ILE A C 1
ATOM 1434 O O . ILE A 1 186 ? -43.765 35.120 14.902 1.00 38.38 186 ILE A O 1
ATOM 1438 N N . SER A 1 187 ? -42.342 33.395 15.100 1.00 33.59 187 SER A N 1
ATOM 1439 C CA . SER A 1 187 ? -43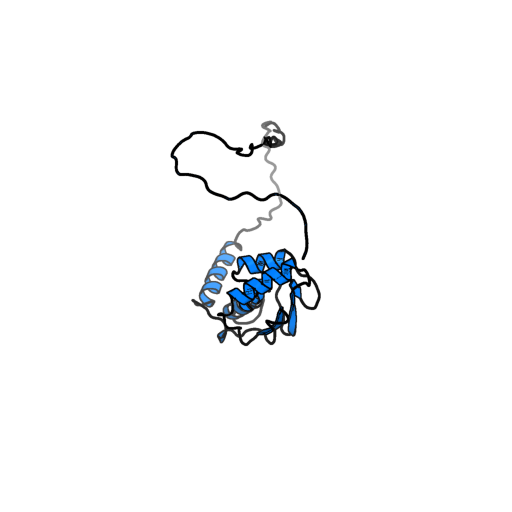.030 32.597 16.136 1.00 33.59 187 SER A CA 1
ATOM 1440 C C . SER A 1 187 ? -42.250 31.309 16.458 1.00 33.59 187 SER A C 1
ATOM 1442 O O . SER A 1 187 ? -42.358 30.300 15.773 1.00 33.59 187 SER A O 1
ATOM 1444 N N . CYS A 1 188 ? -41.464 31.336 17.538 1.00 31.30 188 CYS A N 1
ATOM 1445 C CA . CYS A 1 188 ? -41.039 30.130 18.257 1.00 31.30 188 CYS A CA 1
ATOM 1446 C C . CYS A 1 188 ? -41.736 30.144 19.623 1.00 31.30 188 CYS A C 1
ATOM 1448 O O . CYS A 1 188 ? -41.573 31.126 20.353 1.00 31.30 188 CYS A O 1
ATOM 1450 N N . PRO A 1 189 ? -42.498 29.103 19.998 1.00 42.75 189 PRO A N 1
ATOM 1451 C CA . PRO A 1 189 ? -43.104 29.038 21.314 1.00 42.75 189 PRO A CA 1
ATOM 1452 C C . PRO A 1 189 ? -42.102 28.566 22.380 1.00 42.75 189 PRO A C 1
ATOM 1454 O O . PRO A 1 189 ? -41.440 27.536 22.271 1.00 42.75 189 PRO A O 1
ATOM 1457 N N . VAL A 1 190 ? -42.032 29.414 23.402 1.00 41.84 190 VAL A N 1
ATOM 1458 C CA . VAL A 1 190 ? -41.615 29.276 24.803 1.00 41.84 190 VAL A CA 1
ATOM 1459 C C . VAL A 1 190 ? -41.522 27.848 25.366 1.00 41.84 190 VAL A C 1
ATOM 1461 O O . VAL A 1 190 ? -42.452 27.050 25.279 1.00 41.84 190 VAL A O 1
ATOM 1464 N N . ARG A 1 191 ? -40.423 27.599 26.094 1.00 39.12 191 ARG A N 1
ATOM 1465 C CA . ARG A 1 191 ? -40.277 26.540 27.101 1.00 39.12 191 ARG A CA 1
ATOM 1466 C C . ARG A 1 191 ? -40.083 27.185 28.473 1.00 39.12 191 ARG A C 1
ATOM 1468 O O . ARG A 1 191 ? -39.055 27.825 28.657 1.00 39.12 191 ARG A O 1
ATOM 1475 N N . THR A 1 192 ? -41.036 26.951 29.379 1.00 39.28 192 THR A N 1
ATOM 1476 C CA . THR A 1 192 ? -41.009 26.931 30.869 1.00 39.28 192 THR A CA 1
ATOM 1477 C C . THR A 1 192 ? -42.470 27.116 31.337 1.00 39.28 192 THR A C 1
ATOM 1479 O O . THR A 1 192 ? -43.224 27.793 30.657 1.00 39.28 192 THR A O 1
ATOM 1482 N N . HIS A 1 193 ? -43.025 26.538 32.403 1.00 35.72 193 HIS A N 1
ATOM 1483 C CA . HIS A 1 193 ? -42.517 25.920 33.624 1.00 35.72 193 HIS A CA 1
ATOM 1484 C C . HIS A 1 193 ? -43.604 24.983 34.215 1.00 35.72 193 HIS A C 1
ATOM 1486 O O . HIS A 1 193 ? -44.790 25.209 34.017 1.00 35.72 193 HIS A O 1
ATOM 1492 N N . CYS A 1 194 ? -43.142 23.972 34.956 1.00 36.34 194 CYS A N 1
ATOM 1493 C CA . CYS A 1 194 ? -43.684 23.315 36.158 1.00 36.34 194 CYS A CA 1
ATOM 1494 C C . CYS A 1 194 ? -45.190 23.275 36.521 1.00 36.34 194 CYS A C 1
ATOM 1496 O O . CYS A 1 194 ? -45.850 24.297 36.653 1.00 36.34 194 CYS A O 1
ATOM 1498 N N . SER A 1 195 ? -45.557 22.078 37.008 1.00 35.62 195 SER A N 1
ATOM 1499 C CA . SER A 1 195 ? -46.238 21.749 38.285 1.00 35.62 195 SER A CA 1
ATOM 1500 C C . SER A 1 195 ? -47.603 21.047 38.186 1.00 35.62 195 SER A C 1
ATOM 1502 O O . SER A 1 195 ? -48.504 21.556 37.540 1.00 35.62 195 SER A O 1
ATOM 1504 N N . ASN A 1 196 ? -47.683 19.900 38.893 1.00 38.22 196 ASN A N 1
ATOM 1505 C CA . ASN A 1 196 ? -48.812 19.349 39.673 1.00 38.22 196 ASN A CA 1
ATOM 1506 C C . ASN A 1 196 ? -50.169 19.179 38.953 1.00 38.22 196 ASN A C 1
ATOM 1508 O O . ASN A 1 196 ? -50.739 20.136 38.462 1.00 38.22 196 ASN A O 1
ATOM 1512 N N . SER A 1 197 ? -50.823 18.015 38.896 1.00 40.38 197 SER A N 1
ATOM 1513 C CA . SER A 1 197 ? -51.154 17.060 39.967 1.00 40.38 197 SER A CA 1
ATOM 1514 C C . SER A 1 197 ? -52.076 15.953 39.386 1.00 40.38 197 SER A C 1
ATOM 1516 O O . SER A 1 197 ? -52.479 16.075 38.229 1.00 40.38 197 SER A O 1
ATOM 1518 N N . PRO A 1 198 ? -52.409 14.887 40.144 1.00 59.03 198 PRO A N 1
ATOM 1519 C CA . PRO A 1 198 ? -52.946 13.626 39.625 1.00 59.03 198 PRO A CA 1
ATOM 1520 C C . PRO A 1 198 ? -54.479 13.588 39.565 1.00 59.03 198 PRO A C 1
ATOM 1522 O O . PRO A 1 198 ? -55.131 14.370 40.254 1.00 59.03 198 PRO A O 1
ATOM 1525 N N . LEU A 1 199 ? -55.012 12.626 38.805 1.00 41.50 199 LEU A N 1
ATOM 1526 C CA . LEU A 1 199 ? -56.088 11.685 39.163 1.00 41.50 199 LEU A CA 1
ATOM 1527 C C . LEU A 1 199 ? -56.173 10.595 38.085 1.00 41.50 199 LEU A C 1
ATOM 1529 O O . LEU A 1 199 ? -56.044 10.947 36.891 1.00 41.50 199 LEU A O 1
#

Foldseek 3Di:
DLVVDPDDSLQSVLLLVCQFQLNLCVLLQLAVDSVVSLVCLLVQQKDKPNHTHNDRSDGHAAFIKMAGDPDPVSVVSSLVRCVVRVPHDHQPQKDADSVRRMIHGHHRDGSVSDDDDDDSVVVVVVVVVVVVVVVPDPPDDDDDDDDDDDDDDDDDDDDDPDDPPPDPDDDDDDDDDDDDDDDDDDDDDDDDDDDDDDD

pLDDT: mean 73.28, std 23.68, range [31.3, 95.5]